Protein AF-Q9W3I6-F1 (afdb_monomer)

Secondary structure (DSSP, 8-state):
---------THHHHHHTT---PPPSS------B-TTT--BTTSS--S-EE--S---SGGG-EEHHHHHHHHHHHHHHSTTS--B-TTT-PBP---PPPPPHHHHHHHHHHHHHHHHHHHHHHHHHHHHHHHHHHHHHHHHHHHHH-HHHHHHHHHH-HHHHHHHHHHHHHHHHHHHHS-HHHHHHHHHHHHT--PPPGGGB-TTSPBPTTPPPPHHHHHHHHHHS--TT-TTSSSSSHHHHHHHHHHHHHHHTHHHHHHHHIIIIITTT-SS-HHHHHHHHHHHHHHHHHHHHHHHHHHHHHHHHT--PPP--HHHHHHHHT-

pLDDT: mean 79.33, std 15.87, range [29.75, 95.62]

Solvent-accessible surface area (backbone atoms only — not comparable to full-atom values): 19235 Å² total; per-residue (Å²): 138,87,79,78,79,78,76,74,74,68,67,65,64,64,64,55,80,70,62,86,68,84,78,75,100,62,79,89,67,72,76,42,26,18,70,85,80,70,49,49,51,85,86,55,85,70,87,54,71,43,62,75,47,85,51,72,75,44,69,25,30,29,41,48,71,61,48,50,56,53,48,54,57,50,39,73,78,38,76,89,60,85,58,51,40,94,84,71,61,35,63,52,87,80,84,78,80,84,70,53,77,65,55,50,50,49,53,51,48,51,56,47,46,68,62,44,50,61,56,52,51,51,49,52,53,51,49,54,56,48,53,50,29,35,53,49,20,51,50,50,44,30,69,69,60,31,66,73,58,25,50,51,66,59,64,73,47,62,74,59,44,70,55,52,21,35,45,49,56,50,50,50,50,52,57,61,71,59,54,58,55,58,56,50,51,53,52,52,45,69,74,64,67,63,75,75,60,76,89,42,39,45,101,89,69,48,73,39,95,86,45,78,85,42,63,64,58,56,56,50,50,41,68,79,52,56,70,86,83,56,93,83,80,74,77,93,54,67,61,50,51,54,52,51,50,52,53,48,51,60,47,70,45,40,63,61,51,9,44,54,42,3,51,73,74,28,38,86,78,35,69,91,42,60,66,58,20,26,52,52,16,38,51,51,50,53,50,52,51,41,53,50,49,52,49,51,54,48,52,53,47,50,52,64,70,68,62,76,83,79,71,100,40,77,66,53,52,53,57,60,75,75,105

Sequence (323 aa):
MSRQFMHLPLHSRLRRLRSGLEPPSGNVVDDRMCWICLRGDEDHRRRDWVHPCRCRGTNKWVHEACLSRWIDEKEMLSPGAPVTCTQCRTEYIIVMPPLCRFDAMLERLDKGCDRMCPSVLMGILAATVYFSAVIYGALTVLQLAGYSTGMKLLQEDPSLLMIVLPSVPTLLLLSRLVRWEDCVIRWLRRRKRSAIPAEQLDAVGLPLPGAPLSDEYFDELEREYPASDGLIGGNLATEQLGRASTSFCIALSLPTISVVLGQKLFGRIYEENKLLSILLGGLTFVTIKGLASIFLSQSQYQQRRHRFVMDYTPRNRINYQSR

Organism: Drosophila melanogaster (NCBI:txid7227)

Mean predicted aligned error: 14.59 Å

Foldseek 3Di:
DDDDDPPDDPVVVVVPVPPPDDDDPDPCPQQAAAPQPRDTCVVPNDPQWDQQDPDDGNHSIHGPVSVVVVVVVVCVVPPPDFDADPPRRHGGDDDDDDDDPVVVVVVVVVVVCVVVVVVVVVVVVVVVLLVVQLVLLLVLLCLQLNDPRSVVVCPPDVVVSSVVSSVLLVVLLVVVVPPVLVVVLVVVCVVVFDDFPPVQADPVRHGHVPGADGPVNVVVVCVVPPDPLDLPDDDDPDVSCVSVVVSSVVSSCLSVQLLVQLCVPVCVPCVPCSNVSSVVSSVVVVVVVSVVVNVVVVVVVVCVRPDDDDDPDPVVVVVVVVD

Radius of gyration: 36.61 Å; Cα contacts (8 Å, |Δi|>4): 202; chains: 1; bounding box: 87×52×83 Å

Structure (mmCIF, N/CA/C/O backbone):
data_AF-Q9W3I6-F1
#
_entry.id   AF-Q9W3I6-F1
#
loop_
_atom_site.group_PDB
_atom_site.id
_atom_site.type_symbol
_atom_site.label_atom_id
_atom_site.label_alt_id
_atom_site.label_comp_id
_atom_site.label_asym_id
_atom_site.label_entity_id
_atom_site.label_seq_id
_atom_site.pdbx_PDB_ins_code
_atom_site.Cartn_x
_atom_site.Cartn_y
_atom_site.Cartn_z
_atom_site.occupancy
_atom_site.B_iso_or_equiv
_atom_site.auth_seq_id
_atom_site.auth_comp_id
_atom_site.auth_asym_id
_atom_site.auth_atom_id
_atom_site.pdbx_PDB_model_num
ATOM 1 N N . MET A 1 1 ? 8.682 17.408 -9.326 1.00 36.28 1 MET A N 1
ATOM 2 C CA . MET A 1 1 ? 10.054 17.789 -9.728 1.00 36.28 1 MET A CA 1
ATOM 3 C C . MET A 1 1 ? 10.154 17.729 -11.251 1.00 36.28 1 MET A C 1
ATOM 5 O O . MET A 1 1 ? 10.576 16.720 -11.790 1.00 36.28 1 MET A O 1
ATOM 9 N N . SER A 1 2 ? 9.724 18.782 -11.953 1.00 30.73 2 SER A N 1
ATOM 10 C CA . SER A 1 2 ? 9.892 18.897 -13.411 1.00 30.73 2 SER A CA 1
ATOM 11 C C . SER A 1 2 ? 11.109 19.770 -13.678 1.00 30.73 2 SER A C 1
ATOM 13 O O . SER A 1 2 ? 11.001 20.993 -13.689 1.00 30.73 2 SER A O 1
ATOM 15 N N . ARG A 1 3 ? 12.293 19.166 -13.811 1.00 38.47 3 ARG A N 1
ATOM 16 C CA . ARG A 1 3 ? 13.479 19.905 -14.255 1.00 38.47 3 ARG A CA 1
ATOM 17 C C . ARG A 1 3 ? 13.441 19.958 -15.776 1.00 38.47 3 ARG A C 1
ATOM 19 O O . ARG A 1 3 ? 13.578 18.941 -16.444 1.00 38.47 3 ARG A O 1
ATOM 26 N N . GLN A 1 4 ? 13.146 21.151 -16.281 1.00 29.75 4 GLN A N 1
ATOM 27 C CA . GLN A 1 4 ? 13.098 21.480 -17.697 1.00 29.75 4 GLN A CA 1
ATOM 28 C C . GLN A 1 4 ? 14.397 21.027 -18.366 1.00 29.75 4 GLN A C 1
ATOM 30 O O . GLN A 1 4 ? 15.480 21.499 -18.019 1.00 29.75 4 GLN A O 1
ATOM 35 N N . PHE A 1 5 ? 14.271 20.110 -19.323 1.00 36.00 5 PHE A N 1
ATOM 36 C CA . PHE A 1 5 ? 15.322 19.814 -20.281 1.00 36.00 5 PHE A CA 1
ATOM 37 C C . PHE A 1 5 ? 15.653 21.118 -21.008 1.00 36.00 5 PHE A C 1
ATOM 39 O O . PHE A 1 5 ? 14.898 21.571 -21.869 1.00 36.00 5 PHE A O 1
ATOM 46 N N . MET A 1 6 ? 16.767 21.753 -20.641 1.00 34.47 6 MET A N 1
ATOM 47 C CA . MET A 1 6 ? 17.344 22.802 -21.467 1.00 34.47 6 MET A CA 1
ATOM 48 C C . MET A 1 6 ? 17.795 22.139 -22.768 1.00 34.47 6 MET A C 1
ATOM 50 O O . MET A 1 6 ? 18.859 21.527 -22.840 1.00 34.47 6 MET A O 1
ATOM 54 N N . HIS A 1 7 ? 16.960 22.239 -23.800 1.00 33.88 7 HIS A N 1
ATOM 55 C CA . HIS A 1 7 ? 17.381 22.007 -25.171 1.00 33.88 7 HIS A CA 1
ATOM 56 C C . HIS A 1 7 ? 18.532 22.974 -25.471 1.00 33.88 7 HIS A C 1
ATOM 58 O O . HIS A 1 7 ? 18.315 24.171 -25.660 1.00 33.88 7 HIS A O 1
ATOM 64 N N . LEU A 1 8 ? 19.768 22.466 -25.489 1.00 40.78 8 LEU A N 1
ATOM 65 C CA . LEU A 1 8 ? 20.897 23.219 -26.025 1.00 40.78 8 LEU A CA 1
ATOM 66 C C . LEU A 1 8 ? 20.586 23.590 -27.489 1.00 40.78 8 LEU A C 1
ATOM 68 O O . LEU A 1 8 ? 20.138 22.730 -28.255 1.00 40.78 8 LEU A O 1
ATOM 72 N N . PRO A 1 9 ? 20.828 24.842 -27.911 1.00 37.16 9 PRO A N 1
ATOM 73 C CA . PRO A 1 9 ? 20.461 25.293 -29.243 1.00 37.16 9 PRO A CA 1
ATOM 74 C C . PRO A 1 9 ? 21.316 24.592 -30.309 1.00 37.16 9 PRO A C 1
ATOM 76 O O . PRO A 1 9 ? 22.521 24.816 -30.419 1.00 37.16 9 PRO A O 1
ATOM 79 N N . LEU A 1 10 ? 20.657 23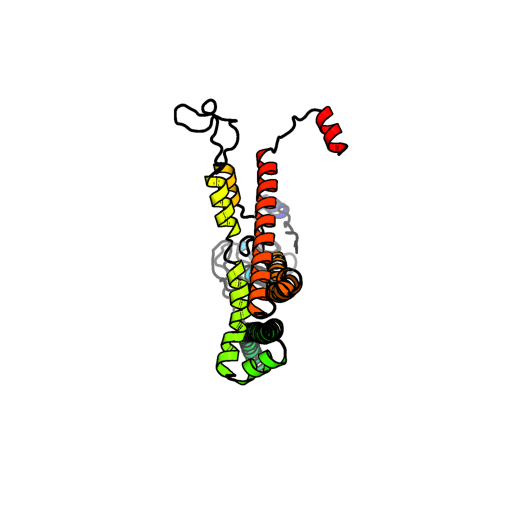.793 -31.156 1.00 43.81 10 LEU A N 1
ATOM 80 C CA . LEU A 1 10 ? 21.197 23.116 -32.351 1.00 43.81 10 LEU A CA 1
ATOM 81 C C . LEU A 1 10 ? 21.888 24.063 -33.357 1.00 43.81 10 LEU A C 1
ATOM 83 O O . LEU A 1 10 ? 22.562 23.615 -34.285 1.00 43.81 10 LEU A O 1
ATOM 87 N N . HIS A 1 11 ? 21.745 25.376 -33.171 1.00 39.38 11 HIS A N 1
ATOM 88 C CA . HIS A 1 11 ? 22.203 26.414 -34.088 1.00 39.38 11 HIS A CA 1
ATOM 89 C C . HIS A 1 11 ? 23.732 26.443 -34.281 1.00 39.38 11 HIS A C 1
ATOM 91 O O . HIS A 1 11 ? 24.216 26.866 -35.333 1.00 39.38 11 HIS A O 1
ATOM 97 N N . SER A 1 12 ? 24.513 25.955 -33.309 1.00 50.62 12 SER A N 1
ATOM 98 C CA . SER A 1 12 ? 25.979 25.899 -33.418 1.00 50.62 12 SER A CA 1
ATOM 99 C C . SER A 1 12 ? 26.483 24.753 -34.305 1.00 50.62 12 SER A C 1
ATOM 101 O O . SER A 1 12 ? 27.531 24.904 -34.936 1.00 50.62 12 SER A O 1
ATOM 103 N N . ARG A 1 13 ? 25.729 23.645 -34.438 1.00 45.91 13 ARG A N 1
ATOM 104 C CA . ARG A 1 13 ? 26.081 22.543 -35.359 1.00 45.91 13 ARG A CA 1
ATOM 105 C C . ARG A 1 13 ? 25.959 22.962 -36.822 1.00 45.91 13 ARG A C 1
ATOM 107 O O . ARG A 1 13 ? 26.815 22.615 -37.630 1.00 45.91 13 ARG A O 1
ATOM 114 N N . LEU A 1 14 ? 24.936 23.748 -37.158 1.00 47.03 14 LEU A N 1
ATOM 115 C CA . LEU A 1 14 ? 24.706 24.195 -38.535 1.00 47.03 14 LEU A CA 1
ATOM 116 C C . LEU A 1 14 ? 25.738 25.227 -39.003 1.00 47.03 14 LEU A C 1
ATOM 118 O O . LEU A 1 14 ? 26.102 25.234 -40.177 1.00 47.03 14 LEU A O 1
ATOM 122 N N . ARG A 1 15 ? 26.262 26.069 -38.100 1.00 47.12 15 ARG A N 1
ATOM 123 C CA . ARG A 1 15 ? 27.207 27.128 -38.489 1.00 47.12 15 ARG A CA 1
ATOM 124 C C . ARG A 1 15 ? 28.557 26.584 -38.975 1.00 47.12 15 ARG A C 1
ATOM 126 O O . ARG A 1 15 ? 29.182 27.230 -39.806 1.00 47.12 15 ARG A O 1
ATOM 133 N N . ARG A 1 16 ? 28.995 25.411 -38.497 1.00 45.53 16 ARG A N 1
ATOM 134 C CA . ARG A 1 16 ? 30.339 24.875 -38.795 1.00 45.53 16 ARG A CA 1
ATOM 135 C C . ARG A 1 16 ? 30.400 23.830 -39.909 1.00 45.53 16 ARG A C 1
ATOM 137 O O . ARG A 1 16 ? 31.447 23.702 -40.525 1.00 45.53 16 ARG A O 1
ATOM 144 N N . LEU A 1 17 ? 29.287 23.180 -40.267 1.00 48.16 17 LEU A N 1
ATOM 145 C CA . LEU A 1 17 ? 29.230 22.373 -41.502 1.00 48.16 17 LEU A CA 1
ATOM 146 C C . LEU A 1 17 ? 29.501 23.211 -42.767 1.00 48.16 17 LEU A C 1
ATOM 148 O O . LEU A 1 17 ? 29.798 22.653 -43.816 1.00 48.16 17 LEU A O 1
ATOM 152 N N . ARG A 1 18 ? 29.413 24.546 -42.676 1.00 43.31 18 ARG A N 1
ATOM 153 C CA . ARG A 1 18 ? 29.604 25.461 -43.807 1.00 43.31 18 ARG A CA 1
ATOM 154 C C . ARG A 1 18 ? 30.996 26.089 -43.922 1.00 43.31 18 ARG A C 1
ATOM 156 O O . ARG A 1 18 ? 31.249 26.734 -44.931 1.00 43.31 18 ARG A O 1
ATOM 163 N N . SER A 1 19 ? 31.896 25.923 -42.952 1.00 43.41 19 SER A N 1
ATOM 164 C CA . SER A 1 19 ? 33.253 26.482 -43.043 1.00 43.41 19 SER A CA 1
ATOM 165 C C . SER A 1 19 ? 34.247 25.416 -43.503 1.00 43.41 19 SER A C 1
ATOM 167 O O . SER A 1 19 ? 35.037 24.909 -42.714 1.00 43.41 19 SER A O 1
ATOM 169 N N . GLY A 1 20 ? 34.190 25.072 -44.789 1.00 36.88 20 GLY A N 1
ATOM 170 C CA . GLY A 1 20 ? 35.234 24.317 -45.490 1.00 36.88 20 GLY A CA 1
ATOM 171 C C . GLY A 1 20 ? 36.416 25.201 -45.898 1.00 36.88 20 GLY A C 1
ATOM 172 O O . GLY A 1 20 ? 36.865 25.118 -47.034 1.00 36.88 20 GLY A O 1
ATOM 173 N N . LEU A 1 21 ? 36.877 26.085 -45.007 1.00 40.78 21 LEU A N 1
ATOM 174 C CA . LEU A 1 21 ? 38.102 26.851 -45.221 1.00 40.78 21 LEU A CA 1
ATOM 175 C C . LEU A 1 21 ? 39.217 26.147 -44.449 1.00 40.78 21 LEU A C 1
ATOM 177 O O . LEU A 1 21 ? 39.190 26.110 -43.219 1.00 40.78 21 LEU A O 1
ATOM 181 N N . GLU A 1 22 ? 40.138 25.536 -45.189 1.00 31.81 22 GLU A N 1
ATOM 182 C CA . GLU A 1 22 ? 41.356 24.922 -44.664 1.00 31.81 22 GLU A CA 1
ATOM 183 C C . GLU A 1 22 ? 42.092 25.922 -43.754 1.00 31.81 22 GLU A C 1
ATOM 185 O O . GLU A 1 22 ? 42.370 27.043 -44.196 1.00 31.81 22 GLU A O 1
ATOM 190 N N . PRO A 1 23 ? 42.376 25.589 -42.480 1.00 42.56 23 PRO A N 1
ATOM 191 C CA . PRO A 1 23 ? 43.063 26.521 -41.609 1.00 42.56 23 PRO A CA 1
ATOM 192 C C . PRO A 1 23 ? 44.567 26.544 -41.933 1.00 42.56 23 PRO A C 1
ATOM 194 O O . PRO A 1 23 ? 45.160 25.510 -42.257 1.00 42.56 23 PRO A O 1
ATOM 197 N N . PRO A 1 24 ? 45.190 27.731 -41.859 1.00 40.66 24 PRO A N 1
ATOM 198 C CA . PRO A 1 24 ? 46.565 27.958 -42.266 1.00 40.66 24 PRO A CA 1
ATOM 199 C C . PRO A 1 24 ? 47.557 27.220 -41.368 1.00 40.66 24 PRO A C 1
ATOM 201 O O . PRO A 1 24 ? 47.371 27.079 -40.161 1.00 40.66 24 PRO A O 1
ATOM 204 N N . SER A 1 25 ? 48.650 26.797 -41.996 1.00 43.44 25 SER A N 1
ATOM 205 C CA . SER A 1 25 ? 49.835 26.176 -41.414 1.00 43.44 25 SER A CA 1
ATOM 206 C C . SER A 1 25 ? 50.442 27.020 -40.285 1.00 43.44 25 SER A C 1
ATOM 208 O O . SER A 1 25 ? 51.351 27.821 -40.496 1.00 43.44 25 SER A O 1
ATOM 210 N N . GLY A 1 26 ? 49.952 26.834 -39.070 1.00 38.38 26 GLY A N 1
ATOM 211 C CA . GLY A 1 26 ? 50.546 27.361 -37.852 1.00 38.38 26 GLY A CA 1
ATOM 212 C C . GLY A 1 26 ? 50.338 26.319 -36.776 1.00 38.38 26 GLY A C 1
ATOM 213 O O . GLY A 1 26 ? 49.193 26.008 -36.493 1.00 38.38 26 GLY A O 1
ATOM 214 N N . ASN A 1 27 ? 51.439 25.739 -36.279 1.00 42.84 27 ASN A N 1
ATOM 215 C CA . ASN A 1 27 ? 51.538 24.788 -35.166 1.00 42.84 27 ASN A CA 1
ATOM 216 C C . ASN A 1 27 ? 50.229 24.063 -34.855 1.00 42.84 27 ASN A C 1
ATOM 218 O O . ASN A 1 27 ? 49.405 24.649 -34.166 1.00 42.84 27 ASN A O 1
ATOM 222 N N . VAL A 1 28 ? 50.075 22.817 -35.326 1.00 46.69 28 VAL A N 1
ATOM 223 C CA . VAL A 1 28 ? 48.915 21.928 -35.105 1.00 46.69 28 VAL A CA 1
ATOM 224 C C . VAL A 1 28 ? 48.689 21.695 -33.602 1.00 46.69 28 VAL A C 1
ATOM 226 O O . VAL A 1 28 ? 48.937 20.625 -33.051 1.00 46.69 28 VAL A O 1
ATOM 229 N N . VAL A 1 29 ? 48.255 22.735 -32.901 1.00 53.50 29 VAL A N 1
ATOM 230 C CA . VAL A 1 29 ? 47.543 22.666 -31.647 1.00 53.50 29 VAL A CA 1
ATOM 231 C C . VAL A 1 29 ? 46.229 22.062 -32.094 1.00 53.50 29 VAL A C 1
ATOM 233 O O . VAL A 1 29 ? 45.412 22.746 -32.694 1.00 53.50 29 VAL A O 1
ATOM 236 N N . ASP A 1 30 ? 46.138 20.736 -31.948 1.00 63.19 30 ASP A N 1
ATOM 237 C CA . ASP A 1 30 ? 44.938 19.924 -32.165 1.00 63.19 30 ASP A CA 1
ATOM 238 C C . ASP A 1 30 ? 43.738 20.808 -31.789 1.00 63.19 30 ASP A C 1
ATOM 240 O O . ASP A 1 30 ? 43.717 21.305 -30.662 1.00 63.19 30 ASP A O 1
ATOM 244 N N . ASP A 1 31 ? 42.840 21.104 -32.737 1.00 76.88 31 ASP A N 1
ATOM 245 C CA . ASP A 1 31 ? 41.682 21.998 -32.566 1.00 76.88 31 ASP A CA 1
ATOM 246 C C . ASP A 1 31 ? 40.735 21.359 -31.531 1.00 76.88 31 ASP A C 1
ATOM 248 O O . ASP A 1 31 ? 39.724 20.714 -31.832 1.00 76.88 31 ASP A O 1
ATOM 252 N N . ARG A 1 32 ? 41.147 21.407 -30.263 1.00 85.81 32 ARG A N 1
ATOM 253 C CA . ARG A 1 32 ? 40.520 20.713 -29.146 1.00 85.81 32 ARG A CA 1
ATOM 254 C C . ARG A 1 32 ? 39.191 21.378 -28.926 1.00 85.81 32 ARG A C 1
ATOM 256 O O . ARG A 1 32 ? 39.139 22.569 -28.646 1.00 85.81 32 ARG A O 1
ATOM 263 N N . MET A 1 33 ? 38.122 20.604 -29.033 1.00 88.88 33 MET A N 1
ATOM 264 C CA . MET A 1 33 ? 36.769 21.073 -28.794 1.00 88.88 33 MET A CA 1
ATOM 265 C C . MET A 1 33 ? 36.102 20.137 -27.806 1.00 88.88 33 MET A C 1
ATOM 267 O O . MET A 1 33 ? 36.013 18.936 -28.043 1.00 88.88 33 MET A O 1
ATOM 271 N N . CYS A 1 34 ? 35.618 20.686 -26.698 1.00 90.62 34 CYS A N 1
ATOM 272 C CA . CYS A 1 34 ? 34.923 19.896 -25.697 1.00 90.62 34 CYS A CA 1
ATOM 273 C C . CYS A 1 34 ? 33.566 19.453 -26.254 1.00 90.62 34 CYS A C 1
ATOM 275 O O . CYS A 1 34 ? 32.711 20.292 -26.534 1.00 90.62 34 CYS A O 1
ATOM 277 N N . TRP A 1 35 ? 33.328 18.146 -26.379 1.00 90.31 35 TRP A N 1
ATOM 278 C CA . TRP A 1 35 ? 32.071 17.631 -26.944 1.00 90.31 35 TRP A CA 1
ATOM 279 C C . TRP A 1 35 ? 30.830 17.920 -26.075 1.00 90.31 35 TRP A C 1
ATOM 281 O O . TRP A 1 35 ? 29.708 17.842 -26.575 1.00 90.31 35 TRP A O 1
ATOM 291 N N . ILE A 1 36 ? 31.019 18.281 -24.797 1.00 91.88 36 ILE A N 1
ATOM 292 C CA . ILE A 1 36 ? 29.937 18.622 -23.858 1.00 91.88 36 ILE A CA 1
ATOM 293 C C . ILE A 1 36 ? 29.545 20.101 -23.976 1.00 91.88 36 ILE A C 1
ATOM 295 O O . ILE A 1 36 ? 28.378 20.410 -24.201 1.00 91.88 36 ILE A O 1
ATOM 299 N N . CYS A 1 37 ? 30.498 21.033 -23.832 1.00 90.94 37 CYS A N 1
ATOM 300 C CA . CYS A 1 37 ? 30.203 22.475 -23.847 1.00 90.94 37 CYS A CA 1
ATOM 301 C C . CYS A 1 37 ? 30.433 23.158 -25.205 1.00 90.94 37 CYS A C 1
ATOM 303 O O . CYS A 1 37 ? 30.115 24.337 -25.350 1.00 90.94 37 CYS A O 1
ATOM 305 N N . LEU A 1 38 ? 30.972 22.434 -26.192 1.00 89.56 38 LEU A N 1
ATOM 306 C CA . LEU A 1 38 ? 31.235 22.877 -27.569 1.00 89.56 38 LEU A CA 1
ATOM 307 C C . LEU A 1 38 ? 32.213 24.061 -27.696 1.00 89.56 38 LEU A C 1
ATOM 309 O O . LEU A 1 38 ? 32.271 24.704 -28.747 1.00 89.56 38 LEU A O 1
ATOM 313 N N . ARG A 1 39 ? 32.986 24.346 -26.640 1.00 87.19 39 ARG A N 1
ATOM 314 C CA . ARG A 1 39 ? 34.040 25.371 -26.630 1.00 87.19 39 ARG A CA 1
ATOM 315 C C . ARG A 1 39 ? 35.390 24.763 -26.987 1.00 87.19 39 ARG A C 1
ATOM 317 O O . ARG A 1 39 ? 35.668 23.627 -26.594 1.00 87.19 39 ARG A O 1
ATOM 324 N N . GLY A 1 40 ? 36.176 25.517 -27.753 1.00 82.88 40 GLY A N 1
ATOM 325 C CA . GLY A 1 40 ? 37.543 25.159 -28.115 1.00 82.88 40 GLY A CA 1
ATOM 326 C C . GLY A 1 40 ? 38.591 25.778 -27.190 1.00 82.88 40 GLY A C 1
ATOM 327 O O . GLY A 1 40 ? 38.237 26.493 -26.254 1.00 82.88 40 GLY A O 1
ATOM 328 N N . ASP A 1 41 ? 39.868 25.526 -27.474 1.00 81.75 41 ASP A N 1
ATOM 329 C CA . ASP A 1 41 ? 41.008 26.106 -26.735 1.00 81.75 41 ASP A CA 1
ATOM 330 C C . ASP A 1 41 ? 41.210 27.617 -27.009 1.00 81.75 41 ASP A C 1
ATOM 332 O O . ASP A 1 41 ? 41.927 28.293 -26.275 1.00 81.75 41 ASP A O 1
ATOM 336 N N . GLU A 1 42 ? 40.523 28.153 -28.025 1.00 71.00 42 GLU A N 1
ATOM 337 C CA . GLU A 1 42 ? 40.607 29.548 -28.486 1.00 71.00 42 GLU A CA 1
ATOM 338 C C . GLU A 1 42 ? 40.163 30.583 -27.440 1.00 71.00 42 GLU A C 1
ATOM 340 O O . GLU A 1 42 ? 40.733 31.668 -27.359 1.00 71.00 42 GLU A O 1
ATOM 345 N N . ASP A 1 43 ? 39.141 30.267 -26.632 1.00 63.75 43 ASP A N 1
ATOM 346 C CA . ASP A 1 43 ? 38.539 31.253 -25.724 1.00 63.75 43 ASP A CA 1
ATOM 347 C C . ASP A 1 43 ? 39.446 31.527 -24.512 1.00 63.75 43 ASP A C 1
ATOM 349 O O . ASP A 1 43 ? 39.579 32.670 -24.087 1.00 63.75 43 ASP A O 1
ATOM 353 N N . HIS A 1 44 ? 40.013 30.476 -23.910 1.00 62.97 44 HIS A N 1
ATOM 354 C CA . HIS A 1 44 ? 40.929 30.509 -22.766 1.00 62.97 44 HIS A CA 1
ATOM 355 C C . HIS A 1 44 ? 41.757 29.225 -22.811 1.00 62.97 44 HIS A C 1
ATOM 357 O O . HIS A 1 44 ? 41.183 28.139 -22.753 1.00 62.97 44 HIS A O 1
ATOM 363 N N . ARG A 1 45 ? 43.088 29.336 -22.835 1.00 68.88 45 ARG A N 1
ATOM 364 C CA . ARG A 1 45 ? 44.004 28.187 -22.879 1.00 68.88 45 ARG A CA 1
ATOM 365 C C . ARG A 1 45 ? 43.958 27.403 -21.562 1.00 68.88 45 ARG A C 1
ATOM 367 O O . ARG A 1 45 ? 44.747 27.658 -20.647 1.00 68.88 45 ARG A O 1
ATOM 374 N N . ARG A 1 46 ? 42.993 26.494 -21.424 1.00 71.50 46 ARG A N 1
ATOM 375 C CA . ARG A 1 46 ? 42.817 25.696 -20.205 1.00 71.50 46 ARG A CA 1
ATOM 376 C C . ARG A 1 46 ? 43.722 24.464 -20.233 1.00 71.50 46 ARG A C 1
ATOM 378 O O . ARG A 1 46 ? 44.072 23.952 -21.292 1.00 71.50 46 ARG A O 1
ATOM 385 N N . ARG A 1 47 ? 44.150 24.001 -19.055 1.00 76.56 47 ARG A N 1
ATOM 386 C CA . ARG A 1 47 ? 45.051 22.840 -18.901 1.00 76.56 47 ARG A CA 1
ATOM 387 C C . ARG A 1 47 ? 44.328 21.559 -18.463 1.00 76.56 47 ARG A C 1
ATOM 389 O O . ARG A 1 47 ? 44.974 20.528 -18.352 1.00 76.56 47 ARG A O 1
ATOM 396 N N . ASP A 1 48 ? 43.015 21.614 -18.262 1.00 86.69 48 ASP A N 1
ATOM 397 C CA . ASP A 1 48 ? 42.145 20.546 -17.749 1.00 86.69 48 ASP A CA 1
ATOM 398 C C . ASP A 1 48 ? 41.531 19.675 -18.866 1.00 86.69 48 ASP A C 1
ATOM 400 O O . ASP A 1 48 ? 40.419 19.166 -18.739 1.00 86.69 48 ASP A O 1
ATOM 404 N N . TRP A 1 49 ? 42.222 19.518 -19.998 1.00 89.88 49 TRP A N 1
ATOM 405 C CA . TRP A 1 49 ? 41.753 18.685 -21.108 1.00 89.88 49 TRP A CA 1
ATOM 406 C C . TRP A 1 49 ? 42.076 17.209 -20.868 1.00 89.88 49 TRP A C 1
ATOM 408 O O . TRP A 1 49 ? 43.236 16.848 -20.679 1.00 89.88 49 TRP A O 1
ATOM 418 N N . VAL A 1 50 ? 41.067 16.343 -20.975 1.00 92.06 50 VAL A N 1
ATOM 419 C CA . VAL A 1 50 ? 41.201 14.885 -20.828 1.00 92.06 50 VAL A CA 1
ATOM 420 C C . VAL A 1 50 ? 40.644 14.142 -22.048 1.00 92.06 50 VAL A C 1
ATOM 422 O O . VAL A 1 50 ? 39.783 14.652 -22.770 1.00 92.06 50 VAL A O 1
ATOM 425 N N . HIS A 1 51 ? 41.147 12.926 -22.293 1.00 91.69 51 HIS A N 1
ATOM 426 C CA . HIS A 1 51 ? 40.714 12.046 -23.389 1.00 91.69 51 HIS A CA 1
ATOM 427 C C . HIS A 1 51 ? 40.387 10.615 -22.890 1.00 91.69 51 HIS A C 1
ATOM 429 O O . HIS A 1 51 ? 41.108 9.655 -23.152 1.00 91.69 51 HIS A O 1
ATOM 435 N N . PRO A 1 52 ? 39.278 10.412 -22.162 1.00 91.81 52 PRO A N 1
ATOM 436 C CA . PRO A 1 52 ? 38.959 9.122 -21.531 1.00 91.81 52 PRO A CA 1
ATOM 437 C C . PRO A 1 52 ? 38.495 8.025 -22.512 1.00 91.81 52 PRO A C 1
ATOM 439 O O . PRO A 1 52 ? 38.245 6.897 -22.099 1.00 91.81 52 PRO A O 1
ATOM 442 N N . CYS A 1 53 ? 38.315 8.337 -23.801 1.00 92.56 53 CYS A N 1
ATOM 443 C CA . CYS A 1 53 ? 37.652 7.464 -24.774 1.00 92.56 53 CYS A CA 1
ATOM 444 C C . CYS A 1 53 ? 38.525 7.156 -26.001 1.00 92.56 53 CYS A C 1
ATOM 446 O O . CYS A 1 53 ? 39.472 7.879 -26.303 1.00 92.56 53 CYS A O 1
ATOM 448 N N . ARG A 1 54 ? 38.162 6.112 -26.763 1.00 90.62 54 ARG A N 1
ATOM 449 C CA . ARG A 1 54 ? 38.847 5.722 -28.014 1.00 90.62 54 ARG A CA 1
ATOM 450 C C . ARG A 1 54 ? 38.348 6.466 -29.264 1.00 90.62 54 ARG A C 1
ATOM 452 O O . ARG A 1 54 ? 38.638 6.042 -30.384 1.00 90.62 54 ARG A O 1
ATOM 459 N N . CYS A 1 55 ? 37.565 7.536 -29.112 1.00 91.12 55 CYS A N 1
ATOM 460 C CA . CYS A 1 55 ? 37.093 8.319 -30.256 1.00 91.12 55 CYS A CA 1
ATOM 461 C C . CYS A 1 55 ? 38.269 8.947 -31.018 1.00 91.12 55 CYS A C 1
ATOM 463 O O . CYS A 1 55 ? 39.310 9.269 -30.449 1.00 91.12 55 CYS A O 1
ATOM 465 N N . ARG A 1 56 ? 38.089 9.142 -32.326 1.00 88.19 56 ARG A N 1
ATOM 466 C CA . ARG A 1 56 ? 39.061 9.826 -33.189 1.00 88.19 56 ARG A CA 1
ATOM 467 C C . ARG A 1 56 ? 38.620 11.267 -33.457 1.00 88.19 56 ARG A C 1
ATOM 469 O O . ARG A 1 56 ? 37.433 11.580 -33.380 1.00 88.19 56 ARG A O 1
ATOM 476 N N . GLY A 1 57 ? 39.580 12.125 -33.801 1.00 88.00 57 GLY A N 1
ATOM 477 C CA . GLY A 1 57 ? 39.345 13.537 -34.120 1.00 88.00 57 GLY A CA 1
ATOM 478 C C . GLY A 1 57 ? 39.111 14.419 -32.890 1.00 88.00 57 GLY A C 1
ATOM 479 O O . GLY A 1 57 ? 39.487 14.061 -31.774 1.00 88.00 57 GLY A O 1
ATOM 480 N N . THR A 1 58 ? 38.475 15.573 -33.100 1.00 86.75 58 THR A N 1
ATOM 481 C CA . THR A 1 58 ? 38.240 16.596 -32.064 1.00 86.75 58 THR A CA 1
ATOM 482 C C . THR A 1 58 ? 37.273 16.131 -30.968 1.00 86.75 58 THR A C 1
ATOM 484 O O . THR A 1 58 ? 37.408 16.544 -29.822 1.00 86.75 58 THR A O 1
ATOM 487 N N . ASN A 1 59 ? 36.378 15.180 -31.274 1.00 86.19 59 ASN A N 1
ATOM 488 C CA . ASN A 1 59 ? 35.393 14.617 -30.336 1.00 86.19 59 ASN A CA 1
ATOM 489 C C . ASN A 1 59 ? 35.995 13.782 -29.187 1.00 86.19 59 ASN A C 1
ATOM 491 O O . ASN A 1 59 ? 35.263 13.393 -28.279 1.00 86.19 59 ASN A O 1
ATOM 495 N N . LYS A 1 60 ? 37.298 13.465 -29.215 1.00 91.00 60 LYS A N 1
ATOM 496 C CA . LYS A 1 60 ? 37.971 12.734 -28.123 1.00 91.00 60 LYS A CA 1
ATOM 497 C C . LYS A 1 60 ? 38.250 13.616 -26.898 1.00 91.00 60 LYS A C 1
ATOM 499 O O . LYS A 1 60 ? 38.480 13.083 -25.816 1.00 91.00 60 LYS A O 1
ATOM 504 N N . TRP A 1 61 ? 38.240 14.938 -27.080 1.00 91.50 61 TRP A N 1
ATOM 505 C CA . TRP A 1 61 ? 38.632 15.925 -26.081 1.00 91.50 61 TRP A CA 1
ATOM 506 C C . TRP A 1 61 ? 37.439 16.428 -25.266 1.00 91.50 61 TRP A C 1
ATOM 508 O O . TRP A 1 61 ? 36.361 16.708 -25.793 1.00 91.50 61 TRP A O 1
ATOM 518 N N . VAL A 1 62 ? 37.635 16.571 -23.958 1.00 92.81 62 VAL A N 1
ATOM 519 C CA . VAL A 1 62 ? 36.635 17.107 -23.029 1.00 92.81 62 VAL A CA 1
ATOM 520 C C . VAL A 1 62 ? 37.342 17.797 -21.863 1.00 92.81 62 VAL A C 1
ATOM 522 O O . VAL A 1 62 ? 38.449 17.403 -21.505 1.00 92.81 62 VAL A O 1
ATOM 525 N N . HIS A 1 63 ? 36.729 18.827 -21.277 1.00 92.75 63 HIS A N 1
ATOM 526 C CA . HIS A 1 63 ? 37.232 19.396 -20.022 1.00 92.75 63 HIS A CA 1
ATOM 527 C C . HIS A 1 63 ? 36.949 18.434 -18.867 1.00 92.75 63 HIS A C 1
ATOM 529 O O . HIS A 1 63 ? 35.847 17.886 -18.801 1.00 92.75 63 HIS A O 1
ATOM 535 N N . GLU A 1 64 ? 37.883 18.305 -17.930 1.00 92.25 64 GLU A N 1
ATOM 536 C CA . GLU A 1 64 ? 37.747 17.497 -16.715 1.00 92.25 64 GLU A CA 1
ATOM 537 C C . GLU A 1 64 ? 36.455 17.845 -15.965 1.00 92.25 64 GLU A C 1
ATOM 539 O O . GLU A 1 64 ? 35.590 16.993 -15.804 1.00 92.25 64 GLU A O 1
ATOM 544 N N . ALA A 1 65 ? 36.234 19.124 -15.645 1.00 92.62 65 ALA A N 1
ATOM 545 C CA . ALA A 1 65 ? 35.029 19.559 -14.936 1.00 92.62 65 ALA A CA 1
ATOM 546 C C . ALA A 1 65 ? 33.723 19.316 -15.723 1.00 92.62 65 ALA A C 1
ATOM 548 O O . ALA A 1 65 ? 32.682 19.020 -15.132 1.00 92.62 65 ALA A O 1
ATOM 549 N N . CYS A 1 66 ? 33.751 19.443 -17.059 1.00 93.56 66 CYS A N 1
ATOM 550 C CA . CYS A 1 66 ? 32.583 19.135 -17.892 1.00 93.56 66 CYS A CA 1
ATOM 551 C C . CYS A 1 66 ? 32.276 17.637 -17.874 1.00 93.56 66 CYS A C 1
ATOM 553 O O . CYS A 1 66 ? 31.108 17.257 -17.820 1.00 93.56 66 CYS A O 1
ATOM 555 N N . LEU A 1 67 ? 33.320 16.810 -17.943 1.00 94.06 67 LEU A N 1
ATOM 556 C CA . LEU A 1 67 ? 33.199 15.365 -17.919 1.00 94.06 67 LEU A CA 1
ATOM 557 C C . LEU A 1 67 ? 32.708 14.877 -16.556 1.00 94.06 67 LEU A C 1
ATOM 559 O O . LEU A 1 67 ? 31.758 14.106 -16.538 1.00 94.06 67 LEU A O 1
ATOM 563 N N . SER A 1 68 ? 33.276 15.359 -15.447 1.00 93.38 68 SER A N 1
ATOM 564 C CA . SER A 1 68 ? 32.862 14.967 -14.094 1.00 93.38 68 SER A CA 1
ATOM 565 C C . SER A 1 68 ? 31.385 15.261 -13.860 1.00 93.38 68 SER A C 1
ATOM 567 O O . SER A 1 68 ? 30.628 14.358 -13.537 1.00 93.38 68 SER A O 1
ATOM 569 N N . ARG A 1 69 ? 30.925 16.478 -14.181 1.00 94.56 69 ARG A N 1
ATOM 570 C CA . ARG A 1 69 ? 29.502 16.828 -14.047 1.00 94.56 69 ARG A CA 1
ATOM 571 C C . ARG A 1 69 ? 28.586 15.936 -14.894 1.00 94.56 69 ARG A C 1
ATOM 573 O O . ARG A 1 69 ? 27.466 15.641 -14.490 1.00 94.56 69 ARG A O 1
ATOM 580 N N . TRP A 1 70 ? 29.032 15.548 -16.089 1.00 94.06 70 TRP A N 1
ATOM 581 C CA . TRP A 1 70 ? 28.272 14.643 -16.952 1.00 94.06 70 TRP A CA 1
ATOM 582 C C . TRP A 1 70 ? 28.261 13.204 -16.419 1.00 94.06 70 TRP A C 1
ATOM 584 O O . TRP A 1 70 ? 27.238 12.530 -16.533 1.00 94.06 70 TRP A O 1
ATOM 594 N N . ILE A 1 71 ? 29.369 12.744 -15.829 1.00 94.12 71 ILE A N 1
ATOM 595 C CA . ILE A 1 71 ? 29.460 11.459 -15.126 1.00 94.12 71 ILE A CA 1
ATOM 596 C C . ILE A 1 71 ? 28.500 11.459 -13.931 1.00 94.12 71 ILE A C 1
ATOM 598 O O . ILE A 1 71 ? 27.676 10.555 -13.853 1.00 94.12 71 ILE A O 1
ATOM 602 N N . ASP A 1 72 ? 28.507 12.503 -13.096 1.00 93.62 72 ASP A N 1
ATOM 603 C CA . ASP A 1 72 ? 27.612 12.632 -11.935 1.00 93.62 72 ASP A CA 1
ATOM 604 C C . ASP A 1 72 ? 26.130 12.528 -12.342 1.00 93.62 72 ASP A C 1
ATOM 606 O O . ASP A 1 72 ? 25.335 11.827 -11.715 1.00 93.62 72 ASP A O 1
ATOM 610 N N . GLU A 1 73 ? 25.737 13.198 -13.434 1.00 93.81 73 GLU A N 1
ATOM 611 C CA . GLU A 1 73 ? 24.369 13.129 -13.966 1.00 93.81 73 GLU A CA 1
ATOM 612 C C . GLU A 1 73 ? 24.017 11.721 -14.473 1.00 93.81 73 GLU A C 1
ATOM 614 O O . GLU A 1 73 ? 22.883 11.260 -14.315 1.00 93.81 73 GLU A O 1
ATOM 619 N N . LYS A 1 74 ? 24.983 11.013 -15.069 1.00 91.50 74 LYS A N 1
ATOM 620 C CA . LYS A 1 74 ? 24.795 9.633 -15.527 1.00 91.50 74 LYS A CA 1
ATOM 621 C C . LYS A 1 74 ? 24.711 8.639 -14.376 1.00 91.50 74 LYS A C 1
ATOM 623 O O . LYS A 1 74 ? 23.841 7.771 -14.413 1.00 91.50 74 LYS A O 1
ATOM 628 N N . GLU A 1 75 ? 25.540 8.780 -13.353 1.00 91.56 75 GLU A N 1
ATOM 629 C CA . GLU A 1 75 ? 25.491 7.934 -12.159 1.00 91.56 75 GLU A CA 1
ATOM 630 C C . GLU A 1 75 ? 24.214 8.168 -11.347 1.00 91.56 75 GLU A C 1
ATOM 632 O O . GLU A 1 75 ? 23.629 7.211 -10.844 1.00 91.56 75 GLU A O 1
ATOM 637 N N . MET A 1 76 ? 23.703 9.404 -11.298 1.00 90.50 76 MET A N 1
ATOM 638 C CA . MET A 1 76 ? 22.419 9.705 -10.655 1.00 90.50 76 MET A CA 1
ATOM 639 C C . MET A 1 76 ? 21.244 8.960 -11.309 1.00 90.50 76 MET A C 1
ATOM 641 O O . MET A 1 76 ? 20.316 8.536 -10.620 1.00 90.50 76 MET A O 1
ATOM 645 N N . LEU A 1 77 ? 21.261 8.814 -12.638 1.00 89.75 77 LEU A N 1
ATOM 646 C CA . LEU A 1 77 ? 20.219 8.104 -13.388 1.00 89.75 77 LEU A CA 1
ATOM 647 C C . LEU A 1 77 ? 20.367 6.578 -13.303 1.00 89.75 77 LEU A C 1
ATOM 649 O O . LEU A 1 77 ? 19.368 5.863 -13.371 1.00 89.75 77 LEU A O 1
ATOM 653 N N . SER A 1 78 ? 21.597 6.081 -13.179 1.00 88.56 78 SER A N 1
ATOM 654 C CA . SER A 1 78 ? 21.911 4.652 -13.124 1.00 88.56 78 SER A CA 1
ATOM 655 C C . SER A 1 78 ? 23.047 4.375 -12.129 1.00 88.56 78 SER A C 1
ATOM 657 O O . SER A 1 78 ? 24.200 4.247 -12.554 1.00 88.56 78 SER A O 1
ATOM 659 N N . PRO A 1 79 ? 22.747 4.262 -10.819 1.00 87.06 79 PRO A N 1
ATOM 660 C CA . PRO A 1 79 ? 23.766 3.996 -9.809 1.00 87.06 79 PRO A CA 1
ATOM 661 C C . PRO A 1 79 ? 24.354 2.592 -10.004 1.00 87.06 79 PRO A C 1
ATOM 663 O O . PRO A 1 79 ? 23.627 1.600 -10.034 1.00 87.06 79 PRO A O 1
ATOM 666 N N . GLY A 1 80 ? 25.678 2.505 -10.153 1.00 83.75 80 GLY A N 1
ATOM 667 C CA . GLY A 1 80 ? 26.423 1.243 -10.259 1.00 83.75 80 GLY A CA 1
ATOM 668 C C . GLY A 1 80 ? 26.601 0.677 -11.674 1.00 83.75 80 GLY A C 1
ATOM 669 O O . GLY A 1 80 ? 27.325 -0.303 -11.838 1.00 83.75 80 GLY A O 1
ATOM 670 N N . ALA A 1 81 ? 25.994 1.277 -12.702 1.00 89.44 81 ALA A N 1
ATOM 671 C CA . ALA A 1 81 ? 26.288 0.912 -14.087 1.00 89.44 81 ALA A CA 1
ATOM 672 C C . ALA A 1 81 ? 27.600 1.579 -14.551 1.00 89.44 81 ALA A C 1
ATOM 674 O O . ALA A 1 81 ? 27.801 2.762 -14.269 1.00 89.44 81 ALA A O 1
ATOM 675 N N . PRO A 1 82 ? 28.485 0.875 -15.286 1.00 89.31 82 PRO A N 1
ATOM 676 C CA . PRO A 1 82 ? 29.718 1.472 -15.784 1.00 89.31 82 PRO A CA 1
ATOM 677 C C . PRO A 1 82 ? 29.409 2.604 -16.770 1.00 89.31 82 PRO A C 1
ATOM 679 O O . PRO A 1 82 ? 28.628 2.447 -17.714 1.00 89.31 82 PRO A O 1
ATOM 682 N N . VAL A 1 83 ? 30.037 3.762 -16.568 1.00 92.56 83 VAL A N 1
ATOM 683 C CA . VAL A 1 83 ? 29.819 4.928 -17.427 1.00 92.56 83 VAL A CA 1
ATOM 684 C C . VAL A 1 83 ? 30.598 4.758 -18.730 1.00 92.56 83 VAL A C 1
ATOM 686 O O . VAL A 1 83 ? 31.824 4.821 -18.762 1.00 92.56 83 VAL A O 1
ATOM 689 N N . THR A 1 84 ? 29.877 4.548 -19.832 1.00 93.25 84 THR A N 1
ATOM 690 C CA . THR A 1 84 ? 30.469 4.369 -21.168 1.00 93.25 84 THR A CA 1
ATOM 691 C C . THR A 1 84 ? 30.355 5.616 -22.041 1.00 93.25 84 THR A C 1
ATOM 693 O O . THR A 1 84 ? 29.354 6.336 -22.002 1.00 93.25 84 THR A O 1
ATOM 696 N N . CYS A 1 85 ? 31.330 5.818 -22.929 1.00 93.06 85 CYS A N 1
ATOM 697 C CA . CYS A 1 85 ? 31.239 6.797 -24.008 1.00 93.06 85 CYS A CA 1
ATOM 698 C C . CYS A 1 85 ? 30.035 6.519 -24.924 1.00 93.06 85 CYS A C 1
ATOM 700 O O . CYS A 1 85 ? 29.877 5.413 -25.436 1.00 93.06 85 CYS A O 1
ATOM 702 N N . THR A 1 86 ? 29.242 7.544 -25.240 1.00 90.19 86 THR A N 1
ATOM 703 C CA . THR A 1 86 ? 28.037 7.404 -26.083 1.00 90.19 86 THR A CA 1
ATOM 704 C C . THR A 1 86 ? 28.327 7.055 -27.544 1.00 90.19 86 THR A C 1
ATOM 706 O O . THR A 1 86 ? 27.440 6.569 -28.239 1.00 90.19 86 THR A O 1
ATOM 709 N N . GLN A 1 87 ? 29.549 7.311 -28.017 1.00 90.69 87 GLN A N 1
ATOM 710 C CA . GLN A 1 87 ? 29.942 7.107 -29.413 1.00 90.69 87 GLN A CA 1
ATOM 711 C C . GLN A 1 87 ? 30.701 5.791 -29.599 1.00 90.69 87 GLN A C 1
ATOM 713 O O . GLN A 1 87 ? 30.289 4.934 -30.373 1.00 90.69 87 GLN A O 1
ATOM 718 N N . CYS A 1 88 ? 31.806 5.612 -28.870 1.00 92.44 88 CYS A N 1
ATOM 719 C CA . CYS A 1 88 ? 32.676 4.442 -29.023 1.00 92.44 88 CYS A CA 1
ATOM 720 C C . CYS A 1 88 ? 32.414 3.328 -28.001 1.00 92.44 88 CYS A C 1
ATOM 722 O O . CYS A 1 88 ? 33.102 2.310 -28.046 1.00 92.44 88 CYS A O 1
ATOM 724 N N . ARG A 1 89 ? 31.476 3.522 -27.059 1.00 91.62 89 ARG A N 1
ATOM 725 C CA . ARG A 1 89 ? 31.145 2.575 -25.975 1.00 91.62 89 ARG A CA 1
ATOM 726 C C . ARG A 1 89 ? 32.329 2.155 -25.097 1.00 91.62 89 ARG A C 1
ATOM 728 O O . ARG A 1 89 ? 32.255 1.153 -24.403 1.00 91.62 89 ARG A O 1
ATOM 735 N N . THR A 1 90 ? 33.423 2.915 -25.109 1.00 93.12 90 THR A N 1
ATOM 736 C CA . THR A 1 90 ? 34.544 2.689 -24.188 1.00 93.12 90 THR A CA 1
ATOM 737 C C . THR A 1 90 ? 34.099 3.035 -22.771 1.00 93.12 90 THR A C 1
ATOM 739 O O . THR A 1 90 ? 33.597 4.139 -22.554 1.00 93.12 90 THR A O 1
ATOM 742 N N . GLU A 1 91 ? 34.270 2.105 -21.838 1.00 92.94 91 GLU A N 1
ATOM 743 C CA . GLU A 1 91 ? 34.067 2.331 -20.405 1.00 92.94 91 GLU A CA 1
ATOM 744 C C . GLU A 1 91 ? 35.092 3.338 -19.881 1.00 92.94 91 GLU A C 1
ATOM 746 O O . GLU A 1 91 ? 36.286 3.242 -20.176 1.00 92.94 91 GLU A O 1
ATOM 751 N N . TYR A 1 92 ? 34.622 4.334 -19.136 1.00 92.50 92 TYR A N 1
ATOM 752 C CA . TYR A 1 92 ? 35.494 5.308 -18.498 1.00 92.50 92 TYR A CA 1
ATOM 753 C C . TYR A 1 92 ? 36.121 4.712 -17.242 1.00 92.50 92 TYR A C 1
ATOM 755 O O . TYR A 1 92 ? 35.444 4.114 -16.410 1.00 92.50 92 TYR A O 1
ATOM 763 N N . ILE A 1 93 ? 37.433 4.900 -17.107 1.00 92.00 93 ILE A N 1
ATOM 764 C CA . ILE A 1 93 ? 38.199 4.460 -15.943 1.00 92.00 93 ILE A CA 1
ATOM 765 C C . ILE A 1 93 ? 38.149 5.589 -14.913 1.00 92.00 93 ILE A C 1
ATOM 767 O O . ILE A 1 93 ? 38.851 6.589 -15.053 1.00 92.00 93 ILE A O 1
ATOM 771 N N . ILE A 1 94 ? 37.293 5.438 -13.905 1.00 90.69 94 ILE A N 1
ATOM 772 C CA . ILE A 1 94 ? 37.107 6.415 -12.828 1.00 90.69 94 ILE A CA 1
ATOM 773 C C . ILE A 1 94 ? 37.809 5.872 -11.579 1.00 90.69 94 ILE A C 1
ATOM 775 O O . ILE A 1 94 ? 37.455 4.807 -11.078 1.00 90.69 94 ILE A O 1
ATOM 779 N N . VAL A 1 95 ? 38.829 6.583 -11.093 1.00 89.00 95 VAL A N 1
ATOM 780 C CA . VAL A 1 95 ? 39.581 6.207 -9.886 1.00 89.00 95 VAL A CA 1
ATOM 781 C C . VAL A 1 95 ? 39.118 7.088 -8.732 1.00 89.00 95 VAL A C 1
ATOM 783 O O . VAL A 1 95 ? 39.395 8.285 -8.720 1.00 89.00 95 VAL A O 1
ATOM 786 N N . MET A 1 96 ? 38.427 6.495 -7.759 1.00 87.88 96 MET A N 1
ATOM 787 C CA . MET A 1 96 ? 38.029 7.198 -6.538 1.00 87.88 96 MET A CA 1
ATOM 788 C C . MET A 1 96 ? 39.219 7.266 -5.564 1.00 87.88 96 MET A C 1
ATOM 790 O O . MET A 1 96 ? 39.857 6.234 -5.325 1.00 87.88 96 MET A O 1
ATOM 794 N N . PRO A 1 97 ? 39.553 8.442 -5.000 1.00 88.44 97 PRO A N 1
ATOM 795 C CA . PRO A 1 97 ? 40.622 8.554 -4.012 1.00 88.44 97 PRO A CA 1
ATOM 796 C C . PRO A 1 97 ? 40.276 7.757 -2.740 1.00 88.44 97 PRO A C 1
ATOM 798 O O . PRO A 1 97 ? 39.106 7.698 -2.354 1.00 88.44 97 PRO A O 1
ATOM 801 N N . PRO A 1 98 ? 41.265 7.134 -2.071 1.00 86.25 98 PRO A N 1
ATOM 802 C CA . PRO A 1 98 ? 41.011 6.355 -0.865 1.00 86.25 98 PRO A CA 1
ATOM 803 C C . PRO A 1 98 ? 40.491 7.249 0.269 1.00 86.25 98 PRO A C 1
ATOM 805 O O . PRO A 1 98 ? 41.037 8.321 0.531 1.00 86.25 98 PRO A O 1
ATOM 808 N N . LEU A 1 99 ? 39.457 6.773 0.964 1.00 86.81 99 LEU A N 1
ATOM 809 C CA . LEU A 1 99 ? 38.896 7.407 2.158 1.00 86.81 99 LEU A CA 1
ATOM 810 C C . LEU A 1 99 ? 39.924 7.436 3.301 1.00 86.81 99 LEU A C 1
ATOM 812 O O . LEU A 1 99 ? 40.727 6.507 3.455 1.00 86.81 99 LEU A O 1
ATOM 816 N N . CYS A 1 100 ? 39.878 8.464 4.155 1.00 90.56 100 CYS A N 1
ATOM 817 C CA . CYS A 1 100 ? 40.656 8.444 5.392 1.00 90.56 100 CYS A CA 1
ATOM 818 C C . CYS A 1 100 ? 40.146 7.324 6.313 1.00 90.56 100 CYS A C 1
ATOM 820 O O . CYS A 1 100 ? 39.003 6.880 6.211 1.00 90.56 100 CYS A O 1
ATOM 822 N N . ARG A 1 101 ? 40.965 6.881 7.280 1.00 90.94 101 ARG A N 1
ATOM 823 C CA . ARG A 1 101 ? 40.557 5.827 8.235 1.00 90.94 101 ARG A CA 1
ATOM 824 C C . ARG A 1 101 ? 39.263 6.172 8.985 1.00 90.94 101 ARG A C 1
ATOM 826 O O . ARG A 1 101 ? 38.473 5.277 9.266 1.00 90.94 101 ARG A O 1
ATOM 833 N N . PHE A 1 102 ? 39.065 7.454 9.299 1.00 93.00 102 PHE A N 1
ATOM 834 C CA . PHE A 1 102 ? 37.853 7.954 9.945 1.00 93.00 102 PHE A CA 1
ATOM 835 C C . PHE A 1 102 ? 36.637 7.875 9.012 1.00 93.00 102 PHE A C 1
ATOM 837 O O . PHE A 1 102 ? 35.622 7.303 9.397 1.00 93.00 102 PHE A O 1
ATOM 844 N N . ASP A 1 103 ? 36.767 8.336 7.767 1.00 91.75 103 ASP A N 1
ATOM 845 C CA . ASP A 1 103 ? 35.682 8.282 6.778 1.00 91.75 103 ASP A CA 1
ATOM 846 C C . ASP A 1 103 ? 35.283 6.834 6.459 1.00 91.75 103 ASP A C 1
ATOM 848 O O . ASP A 1 103 ? 34.101 6.507 6.419 1.00 91.75 103 ASP A O 1
ATOM 852 N N . ALA A 1 104 ? 36.259 5.928 6.333 1.00 90.00 104 ALA A N 1
ATOM 853 C CA . ALA A 1 104 ? 36.005 4.501 6.133 1.00 90.00 104 ALA A CA 1
ATOM 854 C C . ALA A 1 104 ? 35.284 3.852 7.334 1.00 90.00 104 ALA A C 1
ATOM 856 O O . ALA A 1 104 ? 34.468 2.943 7.164 1.00 90.00 104 ALA A O 1
ATOM 857 N N . MET A 1 105 ? 35.569 4.306 8.562 1.00 93.75 105 MET A N 1
ATOM 858 C CA . MET A 1 105 ? 34.845 3.870 9.759 1.00 93.75 105 MET A CA 1
ATOM 859 C C . MET A 1 105 ? 33.402 4.385 9.752 1.00 93.75 105 MET A C 1
ATOM 861 O O . MET A 1 105 ? 32.491 3.610 10.044 1.00 93.75 105 MET A O 1
ATOM 865 N N . LEU A 1 106 ? 33.189 5.654 9.397 1.00 93.75 106 LEU A N 1
ATOM 866 C CA . LEU A 1 106 ? 31.853 6.237 9.274 1.00 93.75 106 LEU A CA 1
ATOM 867 C C . LEU A 1 106 ? 31.023 5.526 8.202 1.00 93.75 106 LEU A C 1
ATOM 869 O O . LEU A 1 106 ? 29.896 5.137 8.485 1.00 93.75 106 LEU A O 1
ATOM 873 N N . GLU A 1 107 ? 31.591 5.255 7.026 1.00 92.00 107 GLU A N 1
ATOM 874 C CA . GLU A 1 107 ? 30.909 4.524 5.951 1.00 92.00 107 GLU A CA 1
ATOM 875 C C . GLU A 1 107 ? 30.516 3.100 6.387 1.00 92.00 107 GLU A C 1
ATOM 877 O O . GLU A 1 107 ? 29.462 2.581 6.019 1.00 92.00 107 GLU A O 1
ATOM 882 N N . ARG A 1 108 ? 31.341 2.451 7.219 1.00 93.19 108 ARG A N 1
ATOM 883 C CA . ARG A 1 108 ? 31.021 1.133 7.785 1.00 93.19 108 ARG A CA 1
ATOM 884 C C . ARG A 1 108 ? 29.871 1.194 8.791 1.00 93.19 108 ARG A C 1
ATOM 886 O O . ARG A 1 108 ? 29.071 0.259 8.832 1.00 93.19 108 ARG A O 1
ATOM 893 N N . LEU A 1 109 ? 29.803 2.250 9.601 1.00 94.56 109 LEU A N 1
ATOM 894 C CA . LEU A 1 109 ? 28.699 2.472 10.537 1.00 94.56 109 LEU A CA 1
ATOM 895 C C . LEU A 1 109 ? 27.407 2.807 9.794 1.00 94.56 109 LEU A C 1
ATOM 897 O O . LEU A 1 109 ? 26.383 2.215 10.112 1.00 94.56 109 LEU A O 1
ATOM 901 N N . ASP A 1 110 ? 27.471 3.670 8.782 1.00 94.00 110 ASP A N 1
ATOM 902 C CA . ASP A 1 110 ? 26.332 4.056 7.946 1.00 94.00 110 ASP A CA 1
ATOM 903 C C . ASP A 1 110 ? 25.731 2.836 7.234 1.00 94.00 110 ASP A C 1
ATOM 905 O O . ASP A 1 110 ? 24.569 2.501 7.445 1.00 94.00 110 ASP A O 1
ATOM 909 N N . LYS A 1 111 ? 26.566 2.029 6.561 1.00 93.56 111 LYS A N 1
ATOM 910 C CA . LYS A 1 111 ? 26.151 0.738 5.971 1.00 93.56 111 LYS A CA 1
ATOM 911 C C . LYS A 1 111 ? 25.587 -0.241 7.005 1.00 93.56 111 LYS A C 1
ATOM 913 O O . LYS A 1 111 ? 24.721 -1.059 6.688 1.00 93.56 111 LYS A O 1
ATOM 918 N N . GLY A 1 112 ? 26.107 -0.209 8.233 1.00 94.31 112 GLY A N 1
ATOM 919 C CA . GLY A 1 112 ? 25.598 -1.002 9.350 1.00 94.31 112 GLY A CA 1
ATOM 920 C C . GLY A 1 112 ? 24.200 -0.553 9.772 1.00 94.31 112 GLY A C 1
ATOM 921 O O . GLY A 1 112 ? 23.300 -1.386 9.881 1.00 94.31 112 GLY A O 1
ATOM 922 N N . CYS A 1 113 ? 24.004 0.752 9.953 1.00 92.94 113 CYS A N 1
ATOM 923 C CA . CYS A 1 113 ? 22.715 1.367 10.243 1.00 92.94 113 CYS A CA 1
ATOM 924 C C . CYS A 1 113 ? 21.714 1.086 9.121 1.00 92.94 113 CYS A C 1
ATOM 926 O O . CYS A 1 113 ? 20.662 0.527 9.404 1.00 92.94 113 CYS A O 1
ATOM 928 N N . ASP A 1 114 ? 22.059 1.331 7.858 1.00 92.25 114 ASP A N 1
ATOM 929 C CA . ASP A 1 114 ? 21.193 1.064 6.702 1.00 92.25 114 ASP A CA 1
ATOM 930 C C . ASP A 1 114 ? 20.745 -0.398 6.611 1.00 92.25 114 ASP A C 1
ATOM 932 O O . ASP A 1 114 ? 19.619 -0.695 6.210 1.00 92.25 114 ASP A O 1
ATOM 936 N N . ARG A 1 115 ? 21.596 -1.335 7.039 1.00 93.00 115 ARG A N 1
ATOM 937 C CA . ARG A 1 115 ? 21.253 -2.760 7.089 1.00 93.00 115 ARG A CA 1
ATOM 938 C C . ARG A 1 115 ? 20.355 -3.117 8.276 1.00 93.00 115 ARG A C 1
ATOM 940 O O . ARG A 1 115 ? 19.483 -3.979 8.153 1.00 93.00 115 ARG A O 1
ATOM 947 N N . MET A 1 116 ? 20.577 -2.491 9.430 1.00 94.38 116 MET A N 1
ATOM 948 C CA . MET A 1 116 ? 19.867 -2.801 10.675 1.00 94.38 116 MET A CA 1
ATOM 949 C C . MET A 1 116 ? 18.521 -2.079 10.781 1.00 94.38 116 MET A C 1
ATOM 951 O O . MET A 1 116 ? 17.544 -2.690 11.210 1.00 94.38 116 MET A O 1
ATOM 955 N N . CYS A 1 117 ? 18.440 -0.823 10.344 1.00 94.50 117 CYS A N 1
ATOM 956 C CA . CYS A 1 117 ? 17.246 0.023 10.349 1.00 94.50 117 CYS A CA 1
ATOM 957 C C . CYS A 1 117 ? 15.981 -0.678 9.823 1.00 94.50 117 CYS A C 1
ATOM 959 O O . CYS A 1 117 ? 14.992 -0.701 10.559 1.00 94.50 117 CYS A O 1
ATOM 961 N N . PRO A 1 118 ? 15.962 -1.300 8.623 1.00 93.81 118 PRO A N 1
ATOM 962 C CA . PRO A 1 118 ? 14.758 -1.967 8.129 1.00 93.81 118 PRO A CA 1
ATOM 963 C C . PRO A 1 118 ? 14.358 -3.171 8.992 1.00 93.81 118 PRO A C 1
ATOM 965 O O . PRO A 1 118 ? 13.172 -3.392 9.222 1.00 93.81 118 PRO A O 1
ATOM 968 N N . SER A 1 119 ? 15.327 -3.919 9.530 1.00 92.62 119 SER A N 1
ATOM 969 C CA . SER A 1 119 ? 15.056 -5.072 10.401 1.00 92.62 119 SER A CA 1
ATOM 970 C C . SER A 1 119 ? 14.484 -4.636 11.753 1.00 92.62 119 SER A C 1
ATOM 972 O O . SER A 1 119 ? 13.515 -5.218 12.238 1.00 92.62 119 SER A O 1
ATOM 974 N N . VAL A 1 120 ? 15.048 -3.578 12.343 1.00 95.25 120 VAL A N 1
ATOM 975 C CA . VAL A 1 120 ? 14.569 -2.983 13.598 1.00 95.25 120 VAL A CA 1
ATOM 976 C C . VAL A 1 120 ? 13.167 -2.404 13.415 1.00 95.25 120 VAL A C 1
ATOM 978 O O . VAL A 1 120 ? 12.289 -2.680 14.229 1.00 95.25 120 VAL A O 1
ATOM 981 N N . LEU A 1 121 ? 12.925 -1.669 12.325 1.00 94.50 121 LEU A N 1
ATOM 982 C CA . LEU A 1 121 ? 11.605 -1.131 12.002 1.00 94.50 121 LEU A CA 1
ATOM 983 C C . LEU A 1 121 ? 10.565 -2.250 11.867 1.00 94.50 121 LEU A C 1
ATOM 985 O O . LEU A 1 121 ? 9.512 -2.180 12.497 1.00 94.50 121 LEU A O 1
ATOM 989 N N . MET A 1 122 ? 10.869 -3.306 11.107 1.00 93.75 122 MET A N 1
ATOM 990 C CA . MET A 1 122 ? 9.978 -4.463 10.969 1.00 93.75 122 MET A CA 1
ATOM 991 C C . MET A 1 122 ? 9.711 -5.153 12.313 1.00 93.75 122 MET A C 1
ATOM 993 O O . MET A 1 122 ? 8.571 -5.527 12.584 1.00 93.75 122 MET A O 1
ATOM 997 N N . GLY A 1 123 ? 10.723 -5.269 13.178 1.00 94.75 123 GLY A N 1
ATOM 998 C CA . GLY A 1 123 ? 10.571 -5.802 14.534 1.00 94.75 123 GLY A CA 1
ATOM 999 C C . GLY A 1 123 ? 9.652 -4.952 15.417 1.00 94.75 123 GLY A C 1
ATOM 1000 O O . GLY A 1 123 ? 8.754 -5.490 16.061 1.00 94.75 123 GLY A O 1
ATOM 1001 N N . ILE A 1 124 ? 9.818 -3.624 15.406 1.00 95.62 124 ILE A N 1
ATOM 1002 C CA . ILE A 1 124 ? 8.958 -2.685 16.147 1.00 95.62 124 ILE A CA 1
ATOM 1003 C C . ILE A 1 124 ? 7.513 -2.757 15.631 1.00 95.62 124 ILE A C 1
ATOM 1005 O O . ILE A 1 124 ? 6.571 -2.838 16.423 1.00 95.62 124 ILE A O 1
ATOM 1009 N N . LEU A 1 125 ? 7.316 -2.783 14.310 1.00 93.69 125 LEU A N 1
ATOM 1010 C CA . LEU A 1 125 ? 5.986 -2.905 13.707 1.00 93.69 125 LEU A CA 1
ATOM 1011 C C . LEU A 1 125 ? 5.321 -4.241 14.069 1.00 93.69 125 LEU A C 1
ATOM 1013 O O . LEU A 1 125 ? 4.169 -4.257 14.495 1.00 93.69 125 LEU A O 1
ATOM 1017 N N . ALA A 1 126 ? 6.043 -5.360 13.991 1.00 90.94 126 ALA A N 1
ATOM 1018 C CA . ALA A 1 126 ? 5.513 -6.662 14.392 1.00 90.94 126 ALA A CA 1
ATOM 1019 C C . ALA A 1 126 ? 5.154 -6.708 15.888 1.00 90.94 126 ALA A C 1
ATOM 1021 O O . ALA A 1 126 ? 4.079 -7.189 16.250 1.00 90.94 126 ALA A O 1
ATOM 1022 N N . ALA A 1 127 ? 6.011 -6.158 16.754 1.00 92.06 127 ALA A N 1
ATOM 1023 C CA . ALA A 1 127 ? 5.765 -6.095 18.191 1.00 92.06 127 ALA A CA 1
ATOM 1024 C C . ALA A 1 127 ? 4.524 -5.252 18.521 1.00 92.06 127 ALA A C 1
ATOM 1026 O O . ALA A 1 127 ? 3.668 -5.689 19.286 1.00 92.06 127 ALA A O 1
ATOM 1027 N N . THR A 1 128 ? 4.384 -4.068 17.920 1.00 93.19 128 THR A N 1
ATOM 1028 C CA . THR A 1 128 ? 3.216 -3.193 18.139 1.00 93.19 128 THR A CA 1
ATOM 1029 C C . THR A 1 128 ? 1.908 -3.841 17.679 1.00 93.19 128 THR A C 1
ATOM 1031 O O . THR A 1 128 ? 0.912 -3.786 18.404 1.00 93.19 128 THR A O 1
ATOM 1034 N N . VAL A 1 129 ? 1.902 -4.523 16.529 1.00 88.06 129 VAL A N 1
ATOM 1035 C CA . VAL A 1 129 ? 0.741 -5.297 16.054 1.00 88.06 129 VAL A CA 1
ATOM 1036 C C . VAL A 1 129 ? 0.427 -6.462 16.998 1.00 88.06 129 VAL A C 1
ATOM 1038 O O . VAL A 1 129 ? -0.731 -6.667 17.350 1.00 88.06 129 VAL A O 1
ATOM 1041 N N . TYR A 1 130 ? 1.440 -7.193 17.469 1.00 89.81 130 TYR A N 1
ATOM 1042 C CA . TYR A 1 130 ? 1.245 -8.293 18.414 1.00 89.81 130 TYR A CA 1
ATOM 1043 C C . TYR A 1 130 ? 0.669 -7.810 19.751 1.00 89.81 130 TYR A C 1
ATOM 1045 O O . TYR A 1 130 ? -0.372 -8.300 20.184 1.00 89.81 130 TYR A O 1
ATOM 1053 N N . PHE A 1 131 ? 1.286 -6.808 20.385 1.00 91.81 131 PHE A N 1
ATOM 1054 C CA . PHE A 1 131 ? 0.814 -6.276 21.666 1.00 91.81 131 PHE A CA 1
ATOM 1055 C C . PHE A 1 131 ? -0.589 -5.675 21.561 1.00 91.81 131 PHE A C 1
ATOM 1057 O O . PHE A 1 131 ? -1.422 -5.921 22.431 1.00 91.81 131 PHE A O 1
ATOM 1064 N N . SER A 1 132 ? -0.883 -4.932 20.491 1.00 90.25 132 SER A N 1
ATOM 1065 C CA . SER A 1 132 ? -2.234 -4.403 20.269 1.00 90.25 132 SER A CA 1
ATOM 1066 C C . SER A 1 132 ? -3.265 -5.518 20.068 1.00 90.25 132 SER A C 1
ATOM 1068 O O . SER A 1 132 ? -4.355 -5.431 20.633 1.00 90.25 132 SER A O 1
ATOM 1070 N N . ALA A 1 133 ? -2.919 -6.596 19.357 1.00 89.50 133 ALA A N 1
ATOM 1071 C CA . ALA A 1 133 ? -3.780 -7.767 19.211 1.00 89.50 133 ALA A CA 1
ATOM 1072 C C . ALA A 1 133 ? -4.019 -8.491 20.548 1.00 89.50 133 ALA A C 1
ATOM 1074 O O . ALA A 1 133 ? -5.159 -8.855 20.835 1.00 89.50 133 ALA A O 1
ATOM 1075 N N . VAL A 1 134 ? -2.987 -8.649 21.388 1.00 89.38 134 VAL A N 1
ATOM 1076 C CA . VAL A 1 134 ? -3.122 -9.220 22.743 1.00 89.38 134 VAL A CA 1
ATOM 1077 C C . VAL A 1 134 ? -4.055 -8.363 23.602 1.00 89.38 134 VAL A C 1
ATOM 1079 O O . VAL A 1 134 ? -5.019 -8.883 24.164 1.00 89.38 134 VAL A O 1
ATOM 1082 N N . ILE A 1 135 ? -3.801 -7.051 23.688 1.00 90.0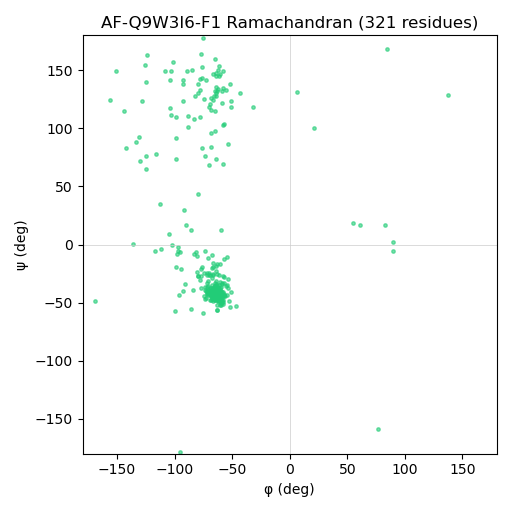0 135 ILE A N 1
ATOM 1083 C CA . ILE A 1 135 ? -4.610 -6.116 24.488 1.00 90.00 135 ILE A CA 1
ATOM 1084 C C . ILE A 1 135 ? -6.061 -6.135 24.011 1.00 90.00 135 ILE A C 1
ATOM 1086 O O . ILE A 1 135 ? -6.983 -6.230 24.819 1.00 90.00 135 ILE A O 1
ATOM 1090 N N . TYR A 1 136 ? -6.276 -6.086 22.698 1.00 89.88 136 TYR A N 1
ATOM 1091 C CA . TYR A 1 136 ? -7.611 -6.158 22.128 1.00 89.88 136 TYR A CA 1
ATOM 1092 C C . TYR A 1 136 ? -8.296 -7.491 22.454 1.00 89.88 136 TYR A C 1
ATOM 1094 O O . TYR A 1 136 ? -9.435 -7.487 22.914 1.00 89.88 136 TYR A O 1
ATOM 1102 N N . GLY A 1 137 ? -7.597 -8.619 22.305 1.00 89.31 137 GLY A N 1
ATOM 1103 C CA . GLY A 1 137 ? -8.088 -9.933 22.718 1.00 89.31 137 GLY A CA 1
ATOM 1104 C C . GLY A 1 137 ? -8.549 -9.938 24.178 1.00 89.31 137 GLY A C 1
ATOM 1105 O O . GLY A 1 137 ? -9.683 -10.324 24.461 1.00 89.31 137 GLY A O 1
ATOM 1106 N N . ALA A 1 138 ? -7.737 -9.409 25.098 1.00 89.44 138 ALA A N 1
ATOM 1107 C CA . ALA A 1 138 ? -8.102 -9.301 26.511 1.00 89.44 138 ALA A CA 1
ATOM 1108 C C . ALA A 1 138 ? -9.367 -8.450 26.714 1.00 89.44 138 ALA A C 1
ATOM 1110 O O . ALA A 1 138 ? -10.287 -8.860 27.424 1.00 89.44 138 ALA A O 1
ATOM 1111 N N . LEU A 1 139 ? -9.455 -7.295 26.044 1.00 89.44 139 LEU A N 1
ATOM 1112 C CA . LEU A 1 139 ? -10.638 -6.435 26.096 1.00 89.44 139 LEU A CA 1
ATOM 1113 C C . LEU A 1 139 ? -11.887 -7.145 25.562 1.00 89.44 139 LEU A C 1
ATOM 1115 O O . LEU A 1 139 ? -12.950 -7.014 26.163 1.00 89.44 139 LEU A O 1
ATOM 1119 N N . THR A 1 140 ? -11.784 -7.927 24.484 1.00 88.50 140 THR A N 1
ATOM 1120 C CA . THR A 1 140 ? -12.928 -8.688 23.955 1.00 88.50 140 THR A CA 1
ATOM 1121 C C . THR A 1 140 ? -13.396 -9.777 24.916 1.00 88.50 140 THR A C 1
ATOM 1123 O O . THR A 1 140 ? -14.599 -9.907 25.141 1.00 88.50 140 THR A O 1
ATOM 1126 N N . VAL A 1 141 ? -12.475 -10.506 25.555 1.00 87.31 141 VAL A N 1
ATOM 1127 C CA . VAL A 1 141 ? -12.818 -11.505 26.579 1.00 87.31 141 VAL A CA 1
ATOM 1128 C C . VAL A 1 141 ? -13.527 -10.835 27.756 1.00 87.31 141 VAL A C 1
ATOM 1130 O O . VAL A 1 141 ? -14.589 -11.298 28.172 1.00 87.31 141 VAL A O 1
ATOM 1133 N N . LEU A 1 142 ? -13.011 -9.700 28.239 1.00 89.56 142 LEU A N 1
ATOM 1134 C CA . LEU A 1 142 ? -13.644 -8.923 29.310 1.00 89.56 142 LEU A CA 1
ATOM 1135 C C . LEU A 1 142 ? -15.027 -8.383 28.909 1.00 89.56 142 LEU A C 1
ATOM 1137 O O . LEU A 1 142 ? -15.944 -8.393 29.731 1.00 89.56 142 LEU A O 1
ATOM 1141 N N . GLN A 1 143 ? -15.211 -7.942 27.662 1.00 88.44 143 GLN A N 1
ATOM 1142 C CA . GLN A 1 143 ? -16.507 -7.469 27.158 1.00 88.44 143 GLN A CA 1
ATOM 1143 C C . GLN A 1 143 ? -17.549 -8.597 27.093 1.00 88.44 143 GLN A C 1
ATOM 1145 O O . GLN A 1 143 ? -18.703 -8.397 27.483 1.00 88.44 143 GLN A O 1
ATOM 1150 N N . LEU A 1 144 ? -17.151 -9.790 26.642 1.00 86.38 144 LEU A N 1
ATOM 1151 C CA . LEU A 1 144 ? -18.040 -10.944 26.492 1.00 86.38 144 LEU A CA 1
ATOM 1152 C C . LEU A 1 144 ? -18.362 -11.592 27.850 1.00 86.38 144 LEU A C 1
ATOM 1154 O O . LEU A 1 144 ? -19.525 -11.648 28.270 1.00 86.38 144 LEU A O 1
ATOM 1158 N N . ALA A 1 145 ? -17.327 -12.032 28.568 1.00 86.62 145 ALA A N 1
ATOM 1159 C CA . ALA A 1 145 ? -17.451 -12.773 29.822 1.00 86.62 145 ALA A CA 1
ATOM 1160 C C . ALA A 1 145 ? -17.799 -11.876 31.025 1.00 86.62 145 ALA A C 1
ATOM 1162 O O . ALA A 1 145 ? -18.356 -12.353 32.011 1.00 86.62 145 ALA A O 1
ATOM 1163 N N . GLY A 1 146 ? -17.539 -10.567 30.941 1.00 86.19 146 GLY A N 1
ATOM 1164 C CA . GLY A 1 146 ? -17.588 -9.655 32.086 1.00 86.19 146 GLY A CA 1
ATOM 1165 C C . GLY A 1 146 ? -16.277 -9.647 32.883 1.00 86.19 146 GLY A C 1
ATOM 1166 O O . GLY A 1 146 ? -15.411 -10.496 32.690 1.00 86.19 146 GLY A O 1
ATOM 1167 N N . TYR A 1 147 ? -16.124 -8.678 33.790 1.00 88.81 147 TYR A N 1
ATOM 1168 C CA . TYR A 1 147 ? -14.854 -8.421 34.486 1.00 88.81 147 TYR A CA 1
ATOM 1169 C C . TYR A 1 147 ? -14.407 -9.569 35.406 1.00 88.81 147 TYR A C 1
ATOM 1171 O O . TYR A 1 147 ? -13.260 -10.002 35.342 1.00 88.81 147 TYR A O 1
ATOM 1179 N N . SER A 1 148 ? -15.309 -10.093 36.240 1.00 87.81 148 SER A N 1
ATOM 1180 C CA . SER A 1 148 ? -14.979 -11.118 37.239 1.00 87.81 148 SER A CA 1
ATOM 1181 C C . SER A 1 148 ? -14.641 -12.470 36.608 1.00 87.81 148 SER A C 1
ATOM 1183 O O . SER A 1 148 ? -13.628 -13.072 36.954 1.00 87.81 148 SER A O 1
ATOM 1185 N N . THR A 1 149 ? -15.464 -12.940 35.668 1.00 87.50 149 THR A N 1
ATOM 1186 C CA . THR A 1 149 ? -15.228 -14.196 34.940 1.00 87.50 149 THR A CA 1
ATOM 1187 C C . THR A 1 149 ? -14.069 -14.054 33.957 1.00 87.50 149 THR A C 1
ATOM 1189 O O . THR A 1 149 ? -13.233 -14.946 33.869 1.00 87.50 149 THR A O 1
ATOM 1192 N N . GLY A 1 150 ? -13.967 -12.914 33.265 1.00 86.69 150 GLY A N 1
ATOM 1193 C CA . GLY A 1 150 ? -12.881 -12.641 32.326 1.00 86.69 150 GLY A CA 1
ATOM 1194 C C . GLY A 1 150 ? -11.507 -12.603 32.995 1.00 86.69 150 GLY A C 1
ATOM 1195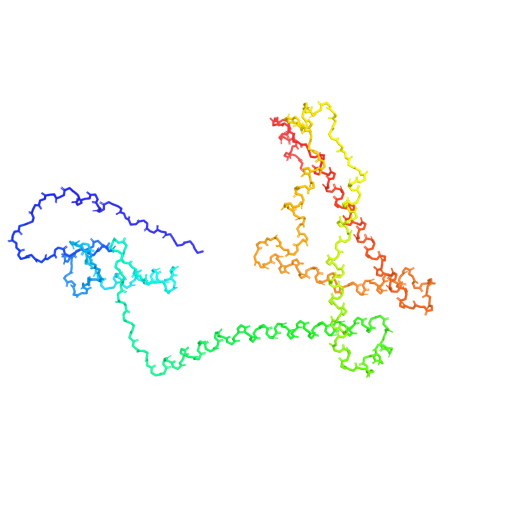 O O . GLY A 1 150 ? -10.567 -13.169 32.452 1.00 86.69 150 GLY A O 1
ATOM 1196 N N . MET A 1 151 ? -11.387 -12.007 34.189 1.00 87.31 151 MET A N 1
ATOM 1197 C CA . MET A 1 151 ? -10.117 -11.985 34.927 1.00 87.31 151 MET A CA 1
ATOM 1198 C C . MET A 1 151 ? -9.688 -13.382 35.390 1.00 87.31 151 MET A C 1
ATOM 1200 O O . MET A 1 151 ? -8.507 -13.700 35.316 1.00 87.31 151 MET A O 1
ATOM 1204 N N . LYS A 1 152 ? -10.636 -14.234 35.808 1.00 89.25 152 LYS A N 1
ATOM 1205 C CA . LYS A 1 15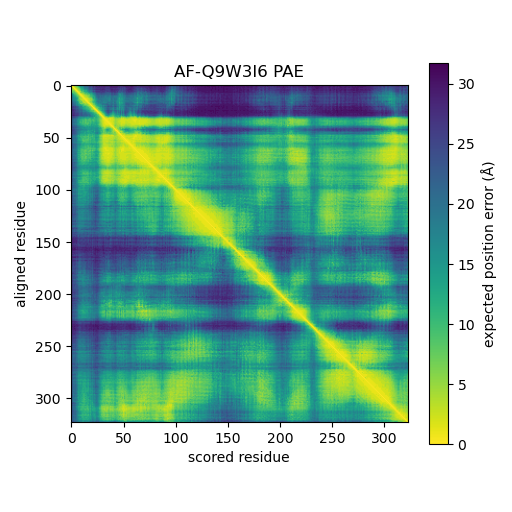2 ? -10.335 -15.633 36.156 1.00 89.25 152 LYS A CA 1
ATOM 1206 C C . LYS A 1 152 ? -9.769 -16.391 34.953 1.00 89.25 152 LYS A C 1
ATOM 1208 O O . LYS A 1 152 ? -8.690 -16.957 35.059 1.00 89.25 152 LYS A O 1
ATOM 1213 N N . LEU A 1 153 ? -10.417 -16.280 33.789 1.00 84.94 153 LEU A N 1
ATOM 1214 C CA . LEU A 1 153 ? -9.930 -16.882 32.538 1.00 84.94 153 LEU A CA 1
ATOM 1215 C C . LEU A 1 153 ? -8.554 -16.342 32.109 1.00 84.94 153 LEU A C 1
ATOM 1217 O O . LEU A 1 153 ? -7.763 -17.066 31.514 1.00 84.94 153 LEU A O 1
ATOM 1221 N N . LEU A 1 154 ? -8.255 -15.075 32.411 1.00 85.19 154 LEU A N 1
ATOM 1222 C CA . LEU A 1 154 ? -6.960 -14.455 32.117 1.00 85.19 154 LEU A CA 1
ATOM 1223 C C . LEU A 1 154 ? -5.829 -14.976 33.029 1.00 85.19 154 LEU A C 1
ATOM 1225 O O . LEU A 1 154 ? -4.660 -14.895 32.665 1.00 85.19 154 LEU A O 1
ATOM 1229 N N . GLN A 1 155 ? -6.157 -15.470 34.225 1.00 86.25 155 GLN A N 1
ATOM 1230 C CA . GLN A 1 155 ? -5.177 -15.913 35.222 1.00 86.25 155 GLN A CA 1
ATOM 1231 C C . GLN A 1 155 ? -4.870 -17.410 35.166 1.00 86.25 155 GLN A C 1
ATOM 1233 O O . GLN A 1 155 ? -3.820 -17.807 35.663 1.00 86.25 155 GLN A O 1
ATOM 1238 N N . GLU A 1 156 ? -5.760 -18.222 34.592 1.00 82.94 156 GLU A N 1
ATOM 1239 C CA . GLU A 1 156 ? -5.623 -19.683 34.583 1.00 82.94 156 GLU A CA 1
ATOM 1240 C C . GLU A 1 156 ? -4.376 -20.151 33.812 1.00 82.94 156 GLU A C 1
ATOM 1242 O O . GLU A 1 156 ? -3.514 -20.786 34.413 1.00 82.94 156 GLU A O 1
ATOM 1247 N N . ASP A 1 157 ? -4.217 -19.769 32.536 1.00 83.94 157 ASP A N 1
ATOM 1248 C CA . ASP A 1 157 ? -3.102 -20.232 31.691 1.00 83.94 157 ASP A CA 1
ATOM 1249 C C . ASP A 1 157 ? -2.426 -19.087 30.906 1.00 83.94 157 ASP A C 1
ATOM 1251 O O . ASP A 1 157 ? -2.768 -18.836 29.744 1.00 83.94 157 ASP A O 1
ATOM 1255 N N . PRO A 1 158 ? -1.415 -18.395 31.469 1.00 83.00 158 PRO A N 1
ATOM 1256 C CA . PRO A 1 158 ? -0.830 -17.202 30.848 1.00 83.00 158 PRO A CA 1
ATOM 1257 C C . PRO A 1 158 ? -0.140 -17.473 29.500 1.00 83.00 158 PRO A C 1
ATOM 1259 O O . PRO A 1 158 ? -0.133 -16.608 28.624 1.00 83.00 158 PRO A O 1
ATOM 1262 N N . SER A 1 159 ? 0.437 -18.662 29.295 1.00 82.06 159 SER A N 1
ATOM 1263 C CA . SER A 1 159 ? 1.140 -19.017 28.052 1.00 82.06 159 SER A CA 1
ATOM 1264 C C . SER A 1 159 ? 0.180 -19.255 26.883 1.00 82.06 159 SER A C 1
ATOM 1266 O O . SER A 1 159 ? 0.390 -18.719 25.794 1.00 82.06 159 SER A O 1
ATOM 1268 N N . LEU A 1 160 ? -0.898 -20.014 27.109 1.00 78.56 160 LEU A N 1
ATOM 1269 C CA . LEU A 1 160 ? -1.944 -20.244 26.110 1.00 78.56 160 LEU A CA 1
ATOM 1270 C C . LEU A 1 160 ? -2.684 -18.949 25.802 1.00 78.56 160 LEU A C 1
ATOM 1272 O O . LEU A 1 160 ? -2.963 -18.654 24.642 1.00 78.56 160 LEU A O 1
ATOM 1276 N N . LEU A 1 161 ? -2.929 -18.133 26.821 1.00 83.19 161 LEU A N 1
ATOM 1277 C CA . LEU A 1 161 ? -3.575 -16.841 26.685 1.00 83.19 161 LEU A CA 1
ATOM 1278 C C . LEU A 1 161 ? -2.824 -15.902 25.724 1.00 83.19 161 LEU A C 1
ATOM 1280 O O . LEU A 1 161 ? -3.450 -15.259 24.886 1.00 83.19 161 LEU A O 1
ATOM 1284 N N . MET A 1 162 ? -1.488 -15.879 25.765 1.00 81.69 162 MET A N 1
ATOM 1285 C CA . MET A 1 162 ? -0.660 -15.086 24.840 1.00 81.69 162 MET A CA 1
ATOM 1286 C C . MET A 1 162 ? -0.782 -15.523 23.368 1.00 81.69 162 MET A C 1
ATOM 1288 O O . MET A 1 162 ? -0.455 -14.745 22.469 1.00 81.69 162 MET A O 1
ATOM 1292 N N . ILE A 1 163 ? -1.269 -16.740 23.107 1.00 82.56 163 ILE A N 1
ATOM 1293 C CA . ILE A 1 163 ? -1.543 -17.274 21.763 1.00 82.56 163 ILE A CA 1
ATOM 1294 C C . ILE A 1 163 ? -3.023 -17.084 21.398 1.00 82.56 163 ILE A C 1
ATOM 1296 O O . ILE A 1 163 ? -3.348 -16.661 20.287 1.00 82.56 163 ILE A O 1
ATOM 1300 N N . VAL A 1 164 ? -3.930 -17.359 22.337 1.00 82.31 164 VAL A N 1
ATOM 1301 C CA . VAL A 1 164 ? -5.381 -17.310 22.122 1.00 82.31 164 VAL A CA 1
ATOM 1302 C C . VAL A 1 164 ? -5.875 -15.869 21.971 1.00 82.31 164 VAL A C 1
ATOM 1304 O O . VAL A 1 164 ? -6.704 -15.606 21.100 1.00 82.31 164 VAL A O 1
ATOM 1307 N N . LEU A 1 165 ? -5.349 -14.907 22.734 1.00 84.19 165 LEU A N 1
ATOM 1308 C CA . LEU A 1 165 ? -5.801 -13.508 22.680 1.00 84.19 165 LEU A CA 1
ATOM 1309 C C . LEU A 1 165 ? -5.576 -12.851 21.318 1.00 84.19 165 LEU A C 1
ATOM 1311 O O . LEU A 1 165 ? -6.539 -12.297 20.792 1.00 84.19 165 LEU A O 1
ATOM 1315 N N . PRO A 1 166 ? -4.386 -12.945 20.694 1.00 80.81 166 PRO A N 1
ATOM 1316 C CA . PRO A 1 166 ? -4.190 -12.481 19.322 1.00 80.81 166 PRO A CA 1
ATOM 1317 C C . PRO A 1 166 ? -5.012 -13.256 18.294 1.00 80.81 166 PRO A C 1
ATOM 1319 O O . PRO A 1 166 ? -5.279 -12.726 17.216 1.00 80.81 166 PRO A O 1
ATOM 1322 N N . SER A 1 167 ? -5.432 -14.489 18.600 1.00 80.31 167 SER A N 1
ATOM 1323 C CA . SER A 1 167 ? -6.249 -15.277 17.673 1.00 80.31 167 SER A CA 1
ATOM 1324 C C . SER A 1 167 ? -7.672 -14.719 17.514 1.00 80.31 167 SER A C 1
ATOM 1326 O O . SER A 1 167 ? -8.275 -14.857 16.453 1.00 80.31 167 SER A O 1
ATOM 1328 N N . VAL A 1 168 ? -8.195 -14.005 18.520 1.00 83.38 168 VAL A N 1
ATOM 1329 C CA . VAL A 1 168 ? -9.519 -13.363 18.458 1.00 83.38 168 VAL A CA 1
ATOM 1330 C C . VAL A 1 168 ? -9.598 -12.279 17.366 1.00 83.38 168 VAL A C 1
ATOM 1332 O O . VAL A 1 168 ? -10.446 -12.407 16.480 1.00 83.38 168 VAL A O 1
ATOM 1335 N N . PRO A 1 169 ? -8.742 -11.233 17.333 1.00 79.06 169 PRO A N 1
ATOM 1336 C CA . PRO A 1 169 ? -8.755 -10.256 16.247 1.00 79.06 169 PRO A CA 1
ATOM 1337 C C . PRO A 1 169 ? -8.369 -10.857 14.892 1.00 79.06 169 PRO A C 1
ATOM 1339 O O . PRO A 1 169 ? -8.913 -10.415 13.881 1.00 79.06 169 PRO A O 1
ATOM 1342 N N . THR A 1 170 ? -7.482 -11.860 14.830 1.00 77.81 170 THR A N 1
ATOM 1343 C CA . THR A 1 170 ? -7.133 -12.490 13.543 1.00 77.81 170 THR A CA 1
ATOM 1344 C C . THR A 1 170 ? -8.296 -13.294 12.980 1.00 77.81 170 THR A C 1
ATOM 1346 O O . THR A 1 170 ? -8.563 -13.189 11.786 1.00 77.81 170 THR A O 1
ATOM 1349 N N . LEU A 1 171 ? -9.046 -14.019 13.814 1.00 79.94 171 LEU A N 1
ATOM 1350 C CA . LEU A 1 171 ? -10.264 -14.710 13.398 1.00 79.94 171 LEU A CA 1
ATOM 1351 C C . LEU A 1 171 ? -11.355 -13.716 12.983 1.00 79.94 171 LEU A C 1
ATOM 1353 O O . LEU A 1 171 ? -12.013 -13.919 11.963 1.00 79.94 171 LEU A O 1
ATOM 1357 N N . LEU A 1 172 ? -11.516 -12.608 13.715 1.00 77.31 172 LEU A N 1
ATOM 1358 C CA . LEU A 1 172 ? -12.436 -11.529 13.339 1.00 77.31 172 LEU A CA 1
ATOM 1359 C C . LEU A 1 172 ? -12.061 -10.914 11.983 1.00 77.31 172 LEU A C 1
ATOM 1361 O O . LEU A 1 172 ? -12.937 -10.698 11.144 1.00 77.31 172 LEU A O 1
ATOM 1365 N N . LEU A 1 173 ? -10.771 -10.690 11.729 1.00 74.75 173 LEU A N 1
ATOM 1366 C CA . LEU A 1 173 ? -10.282 -10.204 10.441 1.00 74.75 173 LEU A CA 1
ATOM 1367 C C . LEU A 1 173 ? -10.477 -11.246 9.327 1.00 74.75 173 LEU A C 1
ATOM 1369 O O . LEU A 1 173 ? -10.991 -10.911 8.261 1.00 74.75 173 LEU A O 1
ATOM 1373 N N . LEU A 1 174 ? -10.140 -12.513 9.583 1.00 75.00 174 LEU A N 1
ATOM 1374 C CA . LEU A 1 174 ? -10.295 -13.622 8.639 1.00 75.00 174 LEU A CA 1
ATOM 1375 C C . LEU A 1 174 ? -11.767 -13.842 8.268 1.00 75.00 174 LEU A C 1
ATOM 1377 O O . LEU A 1 174 ? -12.078 -14.071 7.101 1.00 75.00 174 LEU A O 1
ATOM 1381 N N . SER A 1 175 ? -12.689 -13.685 9.224 1.00 69.62 175 SER A N 1
ATOM 1382 C CA . SER A 1 175 ? -14.131 -13.800 8.977 1.00 69.62 175 SER A CA 1
ATOM 1383 C C . SER A 1 175 ? -14.652 -12.769 7.967 1.00 69.62 175 SER A C 1
ATOM 1385 O O . SER A 1 175 ? -15.616 -13.046 7.257 1.00 69.62 175 SER A O 1
ATOM 1387 N N . ARG A 1 176 ? -13.990 -11.608 7.831 1.00 69.88 176 ARG A N 1
ATOM 1388 C CA . ARG A 1 176 ? -14.301 -10.617 6.785 1.00 69.88 176 ARG A CA 1
ATOM 1389 C C . ARG A 1 176 ? -13.726 -10.960 5.421 1.00 69.88 176 ARG A C 1
ATOM 1391 O O . ARG A 1 176 ? -14.288 -10.520 4.422 1.00 69.88 176 ARG A O 1
ATOM 1398 N N . LEU A 1 177 ? -12.623 -11.705 5.369 1.00 60.25 177 LEU A N 1
ATOM 1399 C CA . LEU A 1 177 ? -12.051 -12.164 4.100 1.00 60.25 177 LEU A CA 1
ATOM 1400 C C . LEU A 1 177 ? -12.985 -13.166 3.411 1.00 60.25 177 LEU A C 1
ATOM 1402 O O . LEU A 1 177 ? -13.008 -13.256 2.185 1.00 60.25 177 LEU A O 1
ATOM 1406 N N . VAL A 1 178 ? -13.815 -13.869 4.186 1.00 64.25 178 VAL A N 1
ATOM 1407 C CA . VAL A 1 178 ? -14.900 -14.698 3.661 1.00 64.25 178 VAL A CA 1
ATOM 1408 C C . VAL A 1 178 ? -16.054 -13.793 3.214 1.00 64.25 178 VAL A C 1
ATOM 1410 O O . VAL A 1 178 ? -17.032 -13.582 3.933 1.00 64.25 178 VAL A O 1
ATOM 1413 N N . ARG A 1 179 ? -15.947 -13.253 1.993 1.00 65.88 179 ARG A N 1
ATOM 1414 C CA . ARG A 1 179 ? -17.003 -12.482 1.312 1.00 65.88 179 ARG A CA 1
ATOM 1415 C C . ARG A 1 179 ? -18.164 -13.384 0.899 1.00 65.88 179 ARG A C 1
ATOM 1417 O O . ARG A 1 179 ? -18.412 -13.644 -0.277 1.00 65.88 179 ARG A O 1
ATOM 1424 N N . TRP A 1 180 ? -18.897 -13.890 1.882 1.00 67.94 180 TRP A N 1
ATOM 1425 C CA . TRP A 1 180 ? -20.089 -14.699 1.645 1.00 67.94 180 TRP A CA 1
ATOM 1426 C C . TRP A 1 180 ? -21.141 -13.935 0.821 1.00 67.94 180 TRP A C 1
ATOM 1428 O O . TRP A 1 180 ? -21.881 -14.557 0.061 1.00 67.94 180 TRP A O 1
ATOM 1438 N N . GLU A 1 181 ? -21.153 -12.598 0.894 1.00 70.44 181 GLU A N 1
ATOM 1439 C CA . GLU A 1 181 ? -21.965 -11.720 0.044 1.00 70.44 181 GLU A CA 1
ATOM 1440 C C . GLU A 1 181 ? -21.732 -11.985 -1.451 1.00 70.44 181 GLU A C 1
ATOM 1442 O O . GLU A 1 181 ? -22.699 -12.140 -2.189 1.00 70.44 181 GLU A O 1
ATOM 1447 N N . ASP A 1 182 ? -20.481 -12.164 -1.893 1.00 71.38 182 ASP A N 1
ATOM 1448 C CA . ASP A 1 182 ? -20.157 -12.441 -3.295 1.00 71.38 182 ASP A CA 1
ATOM 1449 C C . ASP A 1 182 ? -20.682 -13.807 -3.718 1.00 71.38 182 ASP A C 1
ATOM 1451 O O . ASP A 1 182 ? -21.121 -13.998 -4.852 1.00 71.38 182 ASP A O 1
ATOM 1455 N N . CYS A 1 183 ? -20.605 -14.795 -2.822 1.00 76.06 183 CYS A N 1
ATOM 1456 C CA . CYS A 1 183 ? -21.172 -16.118 -3.065 1.00 76.06 183 CYS A CA 1
ATOM 1457 C C . CYS A 1 183 ? -22.693 -16.026 -3.233 1.00 76.06 183 CYS A C 1
ATOM 1459 O O . CYS A 1 183 ? -23.235 -16.600 -4.179 1.00 76.06 183 CYS A O 1
ATOM 1461 N N . VAL A 1 184 ? -23.374 -15.263 -2.374 1.00 77.75 184 VAL A N 1
ATOM 1462 C CA . VAL A 1 184 ? -24.830 -15.067 -2.436 1.00 77.75 184 VAL A CA 1
ATOM 1463 C C . VAL A 1 184 ? -25.237 -14.251 -3.662 1.00 77.75 184 VAL A C 1
ATOM 1465 O O . VAL A 1 184 ? -26.188 -14.626 -4.343 1.00 77.75 184 VAL A O 1
ATOM 1468 N N . ILE A 1 185 ? -24.509 -13.187 -4.005 1.00 76.69 185 ILE A N 1
ATOM 1469 C CA . ILE A 1 185 ? -24.745 -12.382 -5.210 1.00 76.69 185 ILE A CA 1
ATOM 1470 C C . ILE A 1 185 ? -24.581 -13.252 -6.456 1.00 76.69 185 ILE A C 1
ATOM 1472 O O . ILE A 1 185 ? -25.472 -13.267 -7.307 1.00 76.69 185 ILE A O 1
ATOM 1476 N N . ARG A 1 186 ? -23.492 -14.029 -6.547 1.00 76.88 186 ARG A N 1
ATOM 1477 C CA . ARG A 1 186 ? -23.276 -14.974 -7.653 1.00 76.88 186 ARG A CA 1
ATOM 1478 C C . ARG A 1 186 ? -24.396 -16.006 -7.731 1.00 76.88 186 ARG A C 1
ATOM 1480 O O . ARG A 1 186 ? -24.866 -16.307 -8.824 1.00 76.88 186 ARG A O 1
ATOM 1487 N N . TRP A 1 187 ? -24.854 -16.526 -6.595 1.00 79.69 187 TRP A N 1
ATOM 1488 C CA . TRP A 1 187 ? -25.969 -17.469 -6.554 1.00 79.69 187 TRP A CA 1
ATOM 1489 C C . TRP A 1 187 ? -27.297 -16.837 -7.009 1.00 79.69 187 TRP A C 1
ATOM 1491 O O . TRP A 1 187 ? -27.986 -17.402 -7.859 1.00 79.69 187 TRP A O 1
ATOM 1501 N N . LEU A 1 188 ? -27.631 -15.636 -6.525 1.00 81.44 188 LEU A N 1
ATOM 1502 C CA . LEU A 1 188 ? -28.836 -14.896 -6.917 1.00 81.44 188 LEU A CA 1
ATOM 1503 C C . LEU A 1 188 ? -28.833 -14.537 -8.410 1.00 81.44 188 LEU A C 1
ATOM 1505 O O . LEU A 1 188 ? -29.863 -14.693 -9.067 1.00 81.44 188 LEU A O 1
ATOM 1509 N N . ARG A 1 189 ? -27.687 -14.106 -8.958 1.00 76.31 189 ARG A N 1
ATOM 1510 C CA . ARG A 1 189 ? -27.535 -13.800 -10.392 1.00 76.31 189 ARG A CA 1
ATOM 1511 C C . ARG A 1 189 ? -27.687 -15.044 -11.257 1.00 76.31 189 ARG A C 1
ATOM 1513 O O . ARG A 1 189 ? -28.458 -15.013 -12.209 1.00 76.31 189 ARG A O 1
ATOM 1520 N N . ARG A 1 190 ? -27.058 -16.168 -10.879 1.00 77.00 190 ARG A N 1
ATOM 1521 C CA . ARG A 1 190 ? -27.247 -17.458 -11.575 1.00 77.00 190 ARG A CA 1
ATOM 1522 C C . ARG A 1 190 ? -28.722 -17.848 -11.669 1.00 77.00 190 ARG A C 1
ATOM 1524 O O . ARG A 1 190 ? -29.130 -18.423 -12.670 1.00 77.00 190 ARG A O 1
ATOM 1531 N N . ARG A 1 191 ? -29.521 -17.520 -10.648 1.00 79.12 191 ARG A N 1
ATOM 1532 C CA . ARG A 1 191 ? -30.955 -17.834 -10.605 1.00 79.12 191 ARG A CA 1
ATOM 1533 C C . ARG A 1 191 ? -31.829 -16.868 -11.415 1.00 79.12 191 ARG A C 1
ATOM 1535 O O . ARG A 1 191 ? -32.900 -17.269 -11.853 1.00 79.12 191 ARG A O 1
ATOM 1542 N N . LYS A 1 192 ? -31.398 -15.617 -11.604 1.00 73.62 192 LYS A N 1
ATOM 1543 C CA . LYS A 1 192 ? -32.118 -14.566 -12.351 1.00 73.62 192 LYS A CA 1
ATOM 1544 C C . LYS A 1 192 ? -31.405 -14.173 -13.654 1.00 73.62 192 LYS A C 1
ATOM 1546 O O . LYS A 1 192 ? -31.439 -13.002 -14.030 1.00 73.62 192 LYS A O 1
ATOM 1551 N N . ARG A 1 193 ? -30.761 -15.126 -14.338 1.00 70.62 193 ARG A N 1
ATOM 1552 C CA . ARG A 1 193 ? -30.054 -14.853 -15.598 1.00 70.62 193 ARG A CA 1
ATOM 1553 C C . ARG A 1 193 ? -31.063 -14.425 -16.664 1.00 70.62 193 ARG A C 1
ATOM 1555 O O . ARG A 1 193 ? -31.938 -15.200 -17.040 1.00 70.62 193 ARG A O 1
ATOM 1562 N N . SER A 1 194 ? -30.960 -13.182 -17.118 1.00 69.62 194 SER A N 1
ATOM 1563 C CA . SER A 1 194 ? -31.723 -12.674 -18.257 1.00 69.62 194 SER A CA 1
ATOM 1564 C C . SER A 1 194 ? -30.920 -12.970 -19.523 1.00 69.62 194 SER A C 1
ATOM 1566 O O . SER A 1 194 ? -29.846 -12.405 -19.720 1.00 69.62 194 SER A O 1
ATOM 1568 N N . ALA A 1 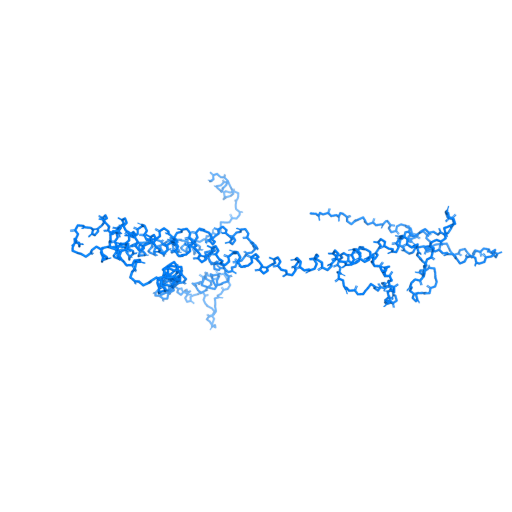195 ? -31.402 -13.891 -20.358 1.00 70.38 195 ALA A N 1
ATOM 1569 C CA . ALA A 1 195 ? -30.787 -14.160 -21.656 1.00 70.38 195 ALA A CA 1
ATOM 1570 C C . ALA A 1 195 ? -31.139 -13.054 -22.665 1.00 70.38 195 ALA A C 1
ATOM 1572 O O . ALA A 1 195 ? -32.181 -12.405 -22.546 1.00 70.38 195 ALA A O 1
ATOM 1573 N N . ILE A 1 196 ? -30.264 -12.850 -23.653 1.00 72.06 196 ILE A N 1
ATOM 1574 C CA . ILE A 1 196 ? -30.530 -11.962 -24.790 1.00 72.06 196 ILE A CA 1
ATOM 1575 C C . ILE A 1 196 ? -31.746 -12.525 -25.554 1.00 72.06 196 ILE A C 1
ATOM 1577 O O . ILE A 1 196 ? -31.790 -13.739 -25.777 1.00 72.06 196 ILE A O 1
ATOM 1581 N N . PRO A 1 197 ? -32.739 -11.697 -25.933 1.00 77.38 197 PRO A N 1
ATOM 1582 C CA . PRO A 1 197 ? -33.849 -12.133 -26.779 1.00 77.38 197 PRO A CA 1
ATOM 1583 C C . PRO A 1 197 ? -33.352 -12.831 -28.054 1.00 77.38 197 PRO A C 1
ATOM 1585 O O . PRO A 1 197 ? -32.415 -12.349 -28.688 1.00 77.38 197 PRO A O 1
ATOM 1588 N N . ALA A 1 198 ? -33.995 -13.939 -28.449 1.00 75.38 198 ALA A N 1
ATOM 1589 C CA . ALA A 1 198 ? -33.593 -14.768 -29.599 1.00 75.38 198 ALA A CA 1
ATOM 1590 C C . ALA A 1 198 ? -33.448 -13.974 -30.913 1.00 75.38 198 ALA A C 1
ATOM 1592 O O . ALA A 1 198 ? -32.621 -14.302 -31.754 1.00 75.38 198 ALA A O 1
ATOM 1593 N N . GLU A 1 199 ? -34.220 -12.898 -31.058 1.00 79.94 199 GLU A N 1
ATOM 1594 C CA . GLU A 1 199 ? -34.236 -11.995 -32.215 1.00 79.94 199 GLU A CA 1
ATOM 1595 C C . GLU A 1 199 ? -32.939 -11.189 -32.394 1.00 79.94 199 GLU A C 1
ATOM 1597 O O . GLU A 1 199 ? -32.683 -10.657 -33.470 1.00 79.94 199 GLU A O 1
ATOM 1602 N N . GLN A 1 200 ? -32.131 -11.061 -31.339 1.00 79.25 200 GLN A N 1
ATOM 1603 C CA . GLN A 1 200 ? -30.912 -10.246 -31.322 1.00 79.25 200 GLN A CA 1
ATOM 1604 C C . GLN A 1 200 ? -29.629 -11.085 -31.402 1.00 79.25 200 GLN A C 1
ATOM 1606 O O . GLN A 1 200 ? -28.530 -10.560 -31.209 1.00 79.25 200 GLN A O 1
ATOM 1611 N N . LEU A 1 201 ? -29.770 -12.382 -31.666 1.00 83.44 201 LEU A N 1
ATOM 1612 C CA . LEU A 1 201 ? -28.672 -13.323 -31.845 1.00 83.44 201 LEU A CA 1
ATOM 1613 C C . LEU A 1 201 ? -28.500 -13.624 -33.336 1.00 83.44 201 LEU A C 1
ATOM 1615 O O . LEU A 1 201 ? -29.474 -13.714 -34.084 1.00 83.44 201 LEU A O 1
ATOM 1619 N N . ASP A 1 202 ? -27.255 -13.754 -33.777 1.00 82.19 202 ASP A N 1
ATOM 1620 C CA . ASP A 1 202 ? -26.944 -14.216 -35.124 1.00 82.19 202 ASP A CA 1
ATOM 1621 C C . ASP A 1 202 ? -27.162 -15.738 -35.263 1.00 82.19 202 ASP A C 1
ATOM 1623 O O . ASP A 1 202 ? -27.497 -16.443 -34.308 1.00 82.19 202 ASP A O 1
ATOM 1627 N N . ALA A 1 203 ? -26.951 -16.273 -36.469 1.00 84.25 203 ALA A N 1
ATOM 1628 C CA . ALA A 1 203 ? -27.097 -17.707 -36.737 1.00 84.25 203 ALA A CA 1
ATOM 1629 C C . ALA A 1 203 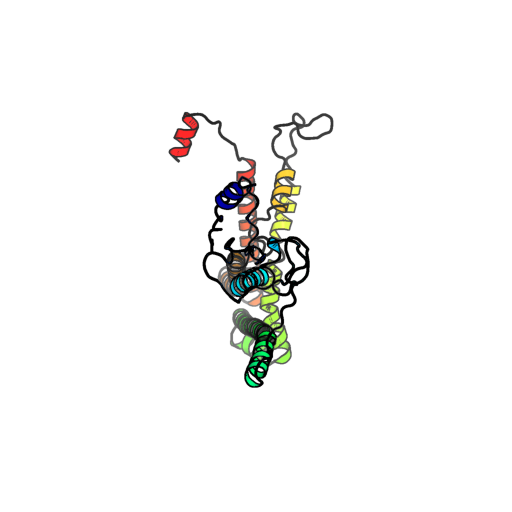? -26.113 -18.597 -35.944 1.00 84.25 203 ALA A C 1
ATOM 1631 O O . ALA A 1 203 ? -26.332 -19.804 -35.848 1.00 84.25 203 ALA A O 1
ATOM 1632 N N . VAL A 1 204 ? -25.037 -18.022 -35.393 1.00 85.38 204 VAL A N 1
ATOM 1633 C CA . VAL A 1 204 ? -24.009 -18.713 -34.595 1.00 85.38 204 VAL A CA 1
ATOM 1634 C C . VAL A 1 204 ? -24.307 -18.598 -33.088 1.00 85.38 204 VAL A C 1
ATOM 1636 O O . VAL A 1 204 ? -23.659 -19.257 -32.276 1.00 85.38 204 VAL A O 1
ATOM 1639 N N . GLY A 1 205 ? -25.321 -17.820 -32.694 1.00 81.62 205 GLY A N 1
ATOM 1640 C CA . GLY A 1 205 ? -25.682 -17.570 -31.299 1.00 81.62 205 GLY A CA 1
ATOM 1641 C C . GLY A 1 205 ? -24.847 -16.475 -30.628 1.00 81.62 205 GLY A C 1
ATOM 1642 O O . GLY A 1 205 ? -24.833 -16.386 -29.401 1.00 81.62 205 GLY A O 1
ATOM 1643 N N . LEU A 1 206 ? -24.147 -15.648 -31.404 1.00 82.06 206 LEU A N 1
ATOM 1644 C CA . LEU A 1 206 ? -23.453 -14.457 -30.924 1.00 82.06 206 LEU A CA 1
ATOM 1645 C C . LEU A 1 206 ? -24.392 -13.240 -30.957 1.00 82.06 206 LEU A C 1
ATOM 1647 O O . LEU A 1 206 ? -25.290 -13.163 -31.798 1.00 82.06 206 LEU A O 1
ATOM 1651 N N . PRO A 1 207 ? -24.217 -12.268 -30.045 1.00 80.81 207 PRO A N 1
ATOM 1652 C CA . PRO A 1 207 ? -25.007 -11.043 -30.062 1.00 80.81 207 PRO A CA 1
ATOM 1653 C C . PRO A 1 207 ? -24.752 -10.232 -31.341 1.00 80.81 207 PRO A C 1
ATOM 1655 O O . PRO A 1 207 ? -23.603 -9.965 -31.697 1.00 80.81 207 PRO A O 1
ATOM 1658 N N . LEU A 1 208 ? -25.825 -9.782 -31.999 1.00 84.06 208 LEU A N 1
ATOM 1659 C CA . LEU A 1 208 ? -25.750 -8.848 -33.128 1.00 84.06 208 LEU A CA 1
ATOM 1660 C C . LEU A 1 208 ? -25.127 -7.499 -32.699 1.00 84.06 208 LEU A C 1
ATOM 1662 O O . LEU A 1 208 ? -25.250 -7.097 -31.536 1.00 84.06 208 LEU A O 1
ATOM 1666 N N . PRO A 1 209 ? -24.491 -6.742 -33.617 1.00 80.81 209 PRO A N 1
ATOM 1667 C CA . PRO A 1 209 ? -23.986 -5.405 -33.310 1.00 80.81 209 PRO A CA 1
ATOM 1668 C C . PRO A 1 209 ? -25.130 -4.491 -32.842 1.00 80.81 209 PRO A C 1
ATOM 1670 O O . PRO A 1 209 ? -26.109 -4.288 -33.555 1.00 80.81 209 PRO A O 1
ATOM 1673 N N . GLY A 1 210 ? -25.004 -3.941 -31.631 1.00 79.56 210 GLY A N 1
ATOM 1674 C CA . GLY A 1 210 ? -26.044 -3.116 -31.000 1.00 79.56 210 GLY A CA 1
ATOM 1675 C C . GLY A 1 210 ? -27.062 -3.888 -30.151 1.00 79.56 210 GLY A C 1
ATOM 1676 O O . GLY A 1 210 ? -27.962 -3.265 -29.588 1.00 79.56 210 GLY A O 1
ATOM 1677 N N . ALA A 1 211 ? -26.920 -5.210 -30.010 1.00 82.00 211 ALA A N 1
ATOM 1678 C CA . ALA A 1 211 ? -27.690 -5.986 -29.042 1.00 82.00 211 ALA A CA 1
ATOM 1679 C C . ALA A 1 211 ? -27.475 -5.457 -27.601 1.00 82.00 211 ALA A C 1
ATOM 1681 O O . ALA A 1 211 ? -26.402 -4.934 -27.277 1.00 82.00 211 ALA A O 1
ATOM 1682 N N . PRO A 1 212 ? -28.480 -5.576 -26.713 1.00 78.50 212 PRO A N 1
ATOM 1683 C CA . PRO A 1 212 ? -28.358 -5.184 -25.318 1.00 78.50 212 PRO A CA 1
ATOM 1684 C C . PRO A 1 212 ? -27.264 -5.999 -24.626 1.00 78.50 212 PRO A C 1
ATOM 1686 O O . PRO A 1 212 ? -27.076 -7.186 -24.893 1.00 78.50 212 PRO A O 1
ATOM 1689 N N . LEU A 1 213 ? -26.562 -5.354 -23.695 1.00 80.94 213 LEU A N 1
ATOM 1690 C CA . LEU A 1 213 ? -25.509 -6.006 -22.927 1.00 80.94 213 LEU A CA 1
ATOM 1691 C C . LEU A 1 213 ? -26.113 -7.102 -22.039 1.00 80.94 213 LEU A C 1
ATOM 1693 O O . LEU A 1 213 ? -27.052 -6.848 -21.280 1.00 80.94 213 LEU A O 1
ATOM 1697 N N . SER A 1 214 ? -25.566 -8.312 -22.136 1.00 78.31 214 SER A N 1
ATOM 1698 C CA . SER A 1 214 ? -25.983 -9.465 -21.338 1.00 78.31 214 SER A CA 1
ATOM 1699 C C . SER A 1 214 ? -25.441 -9.401 -19.909 1.00 78.31 214 SER A C 1
ATOM 1701 O O . SER A 1 214 ? -24.483 -8.684 -19.615 1.00 78.31 214 SER A O 1
ATOM 1703 N N . ASP A 1 215 ? -26.015 -10.206 -19.010 1.00 78.00 215 ASP A N 1
ATOM 1704 C CA . ASP A 1 215 ? -25.518 -10.345 -17.634 1.00 78.00 215 ASP A CA 1
ATOM 1705 C C . ASP A 1 215 ? -24.039 -10.792 -17.590 1.00 78.00 215 ASP A C 1
ATOM 1707 O O . ASP A 1 215 ? -23.309 -10.420 -16.675 1.00 78.00 215 ASP A O 1
ATOM 1711 N N . GLU A 1 216 ? -23.581 -11.525 -18.611 1.00 78.06 216 GLU A N 1
ATOM 1712 C CA . GLU A 1 216 ? -22.202 -12.009 -18.749 1.00 78.06 216 GLU A CA 1
ATOM 1713 C C . GLU A 1 216 ? -21.200 -10.871 -18.954 1.00 78.06 216 GLU A C 1
ATOM 1715 O O . GLU A 1 216 ? -20.169 -10.853 -18.287 1.00 78.06 216 GLU A O 1
ATOM 1720 N N . TYR A 1 217 ? -21.554 -9.855 -19.751 1.00 81.88 217 TYR A N 1
ATOM 1721 C CA . TYR A 1 217 ? -20.740 -8.644 -19.888 1.00 81.88 217 TYR A CA 1
ATOM 1722 C C . TYR A 1 217 ? -20.527 -7.944 -18.536 1.00 81.88 217 TYR A C 1
ATOM 1724 O O . TYR A 1 217 ? -19.425 -7.504 -18.214 1.00 81.88 217 TYR A O 1
ATOM 1732 N N . PHE A 1 218 ? -21.581 -7.829 -17.720 1.00 80.94 218 PHE A N 1
ATOM 1733 C CA . PHE A 1 218 ? -21.472 -7.179 -16.411 1.00 80.94 218 PHE A CA 1
ATOM 1734 C C . PHE A 1 218 ? -20.695 -8.030 -15.396 1.00 80.94 218 PHE A C 1
ATOM 1736 O O . PHE A 1 218 ? -20.002 -7.469 -14.546 1.00 80.94 218 PHE A O 1
ATOM 1743 N N . ASP A 1 219 ? -20.793 -9.359 -15.472 1.00 78.38 219 ASP A N 1
ATOM 1744 C CA . ASP A 1 219 ? -20.011 -10.277 -14.640 1.00 78.38 219 ASP A CA 1
ATOM 1745 C C . ASP A 1 219 ? -18.511 -10.241 -14.994 1.00 78.38 219 ASP A C 1
ATOM 1747 O O . ASP A 1 219 ? -17.670 -10.305 -14.094 1.00 78.38 219 ASP A O 1
ATOM 1751 N N . GLU A 1 220 ? -18.162 -10.104 -16.277 1.00 79.19 220 GLU A N 1
ATOM 1752 C CA . GLU A 1 220 ? -16.780 -9.898 -16.729 1.00 79.19 220 GLU A CA 1
ATOM 1753 C C . GLU A 1 220 ? -16.231 -8.541 -16.292 1.00 79.19 220 GLU A C 1
ATOM 1755 O O . GLU A 1 220 ? -15.128 -8.470 -15.751 1.00 79.19 220 GLU A O 1
ATOM 1760 N N . LEU A 1 221 ? -17.020 -7.475 -16.446 1.00 78.62 221 LEU A N 1
ATOM 1761 C CA . LEU A 1 221 ? -16.613 -6.133 -16.037 1.00 78.62 221 LEU A CA 1
ATOM 1762 C C . LEU A 1 221 ? -16.309 -6.054 -14.533 1.00 78.62 221 LEU A C 1
ATOM 1764 O O . LEU A 1 221 ? -15.340 -5.415 -14.139 1.00 78.62 221 LEU A O 1
ATOM 1768 N N . GLU A 1 222 ? -17.108 -6.712 -13.691 1.00 73.12 222 GLU A N 1
ATOM 1769 C CA . GLU A 1 222 ? -16.870 -6.776 -12.241 1.00 73.12 222 GLU A CA 1
ATOM 1770 C C . GLU A 1 222 ? -15.637 -7.627 -11.884 1.00 73.12 222 GLU A C 1
ATOM 1772 O O . GLU A 1 222 ? -15.013 -7.407 -10.850 1.00 73.12 222 GLU A O 1
ATOM 1777 N N . ARG A 1 223 ? -15.258 -8.600 -12.724 1.00 70.25 223 ARG A N 1
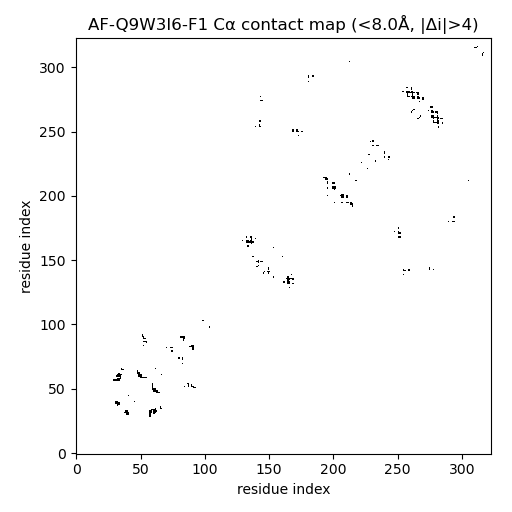ATOM 1778 C CA . ARG A 1 223 ? -14.021 -9.375 -12.537 1.00 70.25 223 ARG A CA 1
ATOM 1779 C C . ARG A 1 223 ? -12.784 -8.541 -12.865 1.00 70.25 223 ARG A C 1
ATOM 1781 O O . ARG A 1 223 ? -11.792 -8.643 -12.151 1.00 70.25 223 ARG A O 1
ATOM 1788 N N . GLU A 1 224 ? -12.861 -7.742 -13.925 1.00 71.44 224 GLU A N 1
ATOM 1789 C CA . GLU A 1 224 ? -11.774 -6.864 -14.368 1.00 71.44 224 GLU A CA 1
ATOM 1790 C C . GLU A 1 224 ? -11.616 -5.647 -13.441 1.00 71.44 224 GLU A C 1
ATOM 1792 O O . GLU A 1 224 ? -10.506 -5.216 -13.131 1.00 71.44 224 GLU A O 1
ATOM 1797 N N . TYR A 1 225 ? -12.741 -5.132 -12.941 1.00 65.94 225 TYR A N 1
ATOM 1798 C CA . TYR A 1 225 ? -12.813 -4.010 -12.010 1.00 65.94 225 TYR A CA 1
ATOM 1799 C C . TYR A 1 225 ? -13.603 -4.418 -10.764 1.00 65.94 225 TYR A C 1
ATOM 1801 O O . TYR A 1 225 ? -14.764 -4.015 -10.627 1.00 65.94 225 TYR A O 1
ATOM 1809 N N . PRO A 1 226 ? -13.010 -5.202 -9.844 1.00 61.56 226 PRO A N 1
ATOM 1810 C CA . PRO A 1 226 ? -13.676 -5.517 -8.590 1.00 61.56 226 PRO A CA 1
ATOM 1811 C C . PRO A 1 226 ? -14.062 -4.213 -7.894 1.00 61.56 226 PRO A C 1
ATOM 1813 O O . PRO A 1 226 ? -13.235 -3.299 -7.787 1.00 61.56 226 PRO A O 1
ATOM 1816 N N . ALA A 1 227 ? -15.310 -4.121 -7.419 1.00 57.78 227 ALA A N 1
ATOM 1817 C CA . ALA A 1 227 ? -15.733 -3.036 -6.548 1.00 57.78 227 ALA A CA 1
ATOM 1818 C C . ALA A 1 227 ? -14.642 -2.786 -5.494 1.00 57.78 227 ALA A C 1
ATOM 1820 O O . ALA A 1 227 ? -14.129 -3.716 -4.867 1.00 57.78 227 ALA A O 1
ATOM 1821 N N . SER A 1 228 ? -14.259 -1.519 -5.357 1.00 53.97 228 SER A N 1
ATOM 1822 C CA . SER A 1 228 ? -13.060 -0.984 -4.694 1.00 53.97 228 SER A CA 1
ATOM 1823 C C . SER A 1 228 ? -12.882 -1.308 -3.198 1.00 53.97 228 SER A C 1
ATOM 1825 O O . SER A 1 228 ? -12.011 -0.727 -2.547 1.00 53.97 228 SER A O 1
ATOM 1827 N N . ASP A 1 229 ? -13.664 -2.243 -2.663 1.00 52.44 229 ASP A N 1
ATOM 1828 C CA . ASP A 1 229 ? -13.553 -2.806 -1.316 1.00 52.44 229 ASP A CA 1
ATOM 1829 C C . ASP A 1 229 ? -12.466 -3.895 -1.210 1.00 52.44 229 ASP A C 1
ATOM 1831 O O . ASP A 1 229 ? -12.097 -4.308 -0.109 1.00 52.44 229 ASP A O 1
ATOM 1835 N N . GLY A 1 230 ? -11.909 -4.354 -2.338 1.00 46.72 230 GLY A N 1
ATOM 1836 C CA . GLY A 1 230 ? -10.782 -5.288 -2.365 1.00 46.72 230 GLY A CA 1
ATOM 1837 C C . GLY A 1 230 ? -9.445 -4.627 -2.001 1.00 46.72 230 GLY A C 1
ATOM 1838 O O . GLY A 1 230 ? -9.001 -3.693 -2.662 1.00 46.72 230 GLY A O 1
ATOM 1839 N N . LEU A 1 231 ? -8.753 -5.174 -0.996 1.00 46.66 231 LEU A N 1
ATOM 1840 C CA . LEU A 1 231 ? -7.437 -4.738 -0.489 1.00 46.66 231 LEU A CA 1
ATOM 1841 C C . LEU A 1 231 ? -6.303 -4.713 -1.551 1.00 46.66 231 LEU A C 1
ATOM 1843 O O . LEU A 1 231 ? -5.240 -4.159 -1.287 1.00 46.66 231 LEU A O 1
ATOM 1847 N N . ILE A 1 232 ? -6.489 -5.308 -2.738 1.00 42.34 232 ILE A N 1
ATOM 1848 C CA . ILE A 1 232 ? -5.370 -5.758 -3.593 1.00 42.34 232 ILE A CA 1
ATOM 1849 C C . ILE A 1 232 ? -5.193 -4.969 -4.915 1.00 42.34 232 ILE A C 1
ATOM 1851 O O . ILE A 1 232 ? -4.197 -5.172 -5.599 1.00 42.34 232 ILE A O 1
ATOM 1855 N N . GLY A 1 233 ? -6.049 -4.005 -5.278 1.00 36.09 233 GLY A N 1
ATOM 1856 C CA . GLY A 1 233 ? -5.964 -3.362 -6.606 1.00 36.09 233 GLY A CA 1
ATOM 1857 C C . GLY A 1 233 ? -5.983 -1.833 -6.617 1.00 36.09 233 GLY A C 1
ATOM 1858 O O . GLY A 1 233 ? -7.058 -1.252 -6.717 1.00 36.09 233 GLY A O 1
ATOM 1859 N N . GLY A 1 234 ? -4.813 -1.178 -6.594 1.00 34.72 234 GLY A N 1
ATOM 1860 C CA . GLY A 1 234 ? -4.662 0.220 -7.044 1.00 34.72 234 GLY A CA 1
ATOM 1861 C C . GLY A 1 234 ? -3.780 1.134 -6.174 1.00 34.72 234 GLY A C 1
ATOM 1862 O O . GLY A 1 234 ? -3.969 1.207 -4.966 1.00 34.72 234 GLY A O 1
ATOM 1863 N N . ASN A 1 235 ? -2.824 1.812 -6.833 1.00 40.94 235 ASN A N 1
ATOM 1864 C CA . ASN A 1 235 ? -1.943 2.937 -6.442 1.00 40.94 235 ASN A CA 1
ATOM 1865 C C . ASN A 1 235 ? -1.957 3.444 -4.976 1.00 40.94 235 ASN A C 1
ATOM 1867 O O . ASN A 1 235 ? -2.963 3.953 -4.498 1.00 40.94 235 ASN A O 1
ATOM 1871 N N . LEU A 1 236 ? -0.840 3.648 -4.265 1.00 49.94 236 LEU A N 1
ATOM 1872 C CA . LEU A 1 236 ? 0.393 2.866 -4.022 1.00 49.94 236 LEU A CA 1
ATOM 1873 C C . LEU A 1 236 ? 0.766 2.937 -2.507 1.00 49.94 236 LEU A C 1
ATOM 1875 O O . LEU A 1 236 ? 1.758 2.359 -2.092 1.00 49.94 236 LEU A O 1
ATOM 1879 N N . ALA A 1 237 ? -0.002 3.631 -1.650 1.00 55.22 237 ALA A N 1
ATOM 1880 C CA . ALA A 1 237 ? 0.191 3.583 -0.189 1.00 55.22 237 ALA A CA 1
ATOM 1881 C C . ALA A 1 237 ? -0.968 4.234 0.582 1.00 55.22 237 ALA A C 1
ATOM 1883 O O . ALA A 1 237 ? -1.499 3.655 1.527 1.00 55.22 237 ALA A O 1
ATOM 1884 N N . THR A 1 238 ? -1.377 5.443 0.182 1.00 57.22 238 THR A N 1
ATOM 1885 C CA . THR A 1 238 ? -2.312 6.274 0.961 1.00 57.22 238 THR A CA 1
ATOM 1886 C C . THR A 1 238 ? -3.748 5.759 0.914 1.00 57.22 238 THR A C 1
ATOM 1888 O O . THR A 1 238 ? -4.375 5.617 1.962 1.00 57.22 238 THR A O 1
ATOM 1891 N N . GLU A 1 239 ? -4.266 5.416 -0.271 1.00 56.12 239 GLU A N 1
ATOM 1892 C CA . GLU A 1 239 ? -5.618 4.850 -0.395 1.00 56.12 239 GLU A CA 1
ATOM 1893 C C . GLU A 1 239 ? -5.722 3.459 0.237 1.00 56.12 239 GLU A C 1
ATOM 1895 O O . GLU A 1 239 ? -6.706 3.155 0.914 1.00 56.12 239 GLU A O 1
ATOM 1900 N N . GLN A 1 240 ? -4.682 2.634 0.076 1.00 58.91 240 GLN A N 1
ATOM 1901 C CA . GLN A 1 240 ? -4.612 1.307 0.686 1.00 58.91 240 GLN A CA 1
ATOM 1902 C C . GLN A 1 240 ? -4.608 1.398 2.215 1.00 58.91 240 GLN A C 1
ATOM 1904 O O . GLN A 1 240 ? -5.371 0.683 2.860 1.00 58.91 240 GLN A O 1
ATOM 1909 N N . LEU A 1 241 ? -3.826 2.314 2.802 1.00 64.25 241 LEU A N 1
ATOM 1910 C CA . LEU A 1 241 ? -3.797 2.521 4.252 1.00 64.25 241 LEU A CA 1
ATOM 1911 C C . LEU A 1 241 ? -5.144 3.038 4.778 1.00 64.25 241 LEU A C 1
ATOM 1913 O O . LEU A 1 241 ? -5.640 2.551 5.795 1.00 64.25 241 LEU A O 1
ATOM 1917 N N . GLY A 1 242 ? -5.770 3.981 4.066 1.00 70.75 242 GLY A N 1
ATOM 1918 C CA . GLY A 1 242 ? -7.094 4.498 4.411 1.00 70.75 242 GLY A CA 1
ATOM 1919 C C . GLY A 1 242 ? -8.162 3.401 4.429 1.00 70.75 242 GLY A C 1
ATOM 1920 O O . GLY A 1 242 ? -8.886 3.262 5.410 1.00 70.75 242 GLY A O 1
ATOM 1921 N N . ARG A 1 243 ? -8.223 2.554 3.396 1.00 66.44 243 ARG A N 1
ATOM 1922 C CA . ARG A 1 243 ? -9.216 1.465 3.318 1.00 66.44 243 ARG A CA 1
ATOM 1923 C C . ARG A 1 243 ? -8.909 0.302 4.256 1.00 66.44 243 ARG A C 1
ATOM 1925 O O . ARG A 1 243 ? -9.818 -0.254 4.869 1.00 66.44 243 ARG A O 1
ATOM 1932 N N . ALA A 1 244 ? -7.635 -0.059 4.403 1.00 70.19 244 ALA A N 1
ATOM 1933 C CA . ALA A 1 244 ? -7.226 -1.061 5.375 1.00 70.19 244 ALA A CA 1
ATOM 1934 C C . ALA A 1 244 ? -7.620 -0.602 6.784 1.00 70.19 244 ALA A C 1
ATOM 1936 O O . ALA A 1 244 ? -8.279 -1.352 7.499 1.00 70.19 244 ALA A O 1
ATOM 1937 N N . SER A 1 245 ? -7.325 0.652 7.151 1.00 78.00 245 SER A N 1
ATOM 1938 C CA . SER A 1 245 ? -7.669 1.197 8.470 1.00 78.00 245 SER A CA 1
ATOM 1939 C C . SER A 1 245 ? -9.177 1.233 8.730 1.00 78.00 245 SER A C 1
ATOM 1941 O O . SER A 1 245 ? -9.601 0.807 9.801 1.00 78.00 245 SER A O 1
ATOM 1943 N N . THR A 1 246 ? -10.014 1.636 7.766 1.00 79.06 246 THR A N 1
ATOM 1944 C CA . THR A 1 246 ? -11.476 1.586 7.945 1.00 79.06 246 THR A CA 1
ATOM 1945 C C . THR A 1 246 ? -11.971 0.151 8.093 1.00 79.06 246 THR A C 1
ATOM 1947 O O . THR A 1 246 ? -12.774 -0.130 8.985 1.00 79.06 246 THR A O 1
ATOM 1950 N N . SER A 1 247 ? -11.456 -0.784 7.291 1.00 76.06 247 SER A N 1
ATOM 1951 C CA . SER A 1 247 ? -11.787 -2.205 7.419 1.00 76.06 247 SER A CA 1
ATOM 1952 C C . SER A 1 247 ? -11.410 -2.757 8.799 1.00 76.06 247 SER A C 1
ATOM 1954 O O . SER A 1 247 ? -12.246 -3.401 9.443 1.00 76.06 247 SER A O 1
ATOM 1956 N N . PHE A 1 248 ? -10.210 -2.428 9.294 1.00 80.50 248 PHE A N 1
ATOM 1957 C CA . PHE A 1 248 ? -9.759 -2.771 10.642 1.00 80.50 248 PHE A CA 1
ATOM 1958 C C . PHE A 1 248 ? -10.674 -2.167 11.710 1.00 80.50 248 PHE A C 1
ATOM 1960 O O . PHE A 1 248 ? -11.147 -2.898 12.573 1.00 80.50 248 PHE A O 1
ATOM 1967 N N . CYS A 1 249 ? -11.015 -0.880 11.632 1.00 81.56 249 CYS A N 1
ATOM 1968 C CA . CYS A 1 249 ? -11.896 -0.225 12.602 1.00 81.56 249 CYS A CA 1
ATOM 1969 C C . CYS A 1 249 ? -13.271 -0.899 12.702 1.00 81.56 249 CYS A C 1
ATOM 1971 O O . CYS A 1 249 ? -13.760 -1.130 13.806 1.00 81.56 249 CYS A O 1
ATOM 1973 N N . ILE A 1 250 ? -13.892 -1.260 11.571 1.00 81.94 250 ILE A N 1
ATOM 1974 C CA . ILE A 1 250 ? -15.206 -1.922 11.594 1.00 81.94 250 ILE A CA 1
ATOM 1975 C C . ILE A 1 250 ? -15.079 -3.398 12.034 1.00 81.94 250 ILE A C 1
ATOM 1977 O O . ILE A 1 250 ? -16.048 -3.991 12.504 1.00 81.94 250 ILE A O 1
ATOM 1981 N N . ALA A 1 251 ? -13.921 -4.043 11.857 1.00 82.56 251 ALA A N 1
ATOM 1982 C CA . ALA A 1 251 ? -13.670 -5.368 12.431 1.00 82.56 251 ALA A CA 1
ATOM 1983 C C . ALA A 1 251 ? -13.505 -5.283 13.957 1.00 82.56 251 ALA A C 1
ATOM 1985 O O . ALA A 1 251 ? -14.108 -6.066 14.687 1.00 82.56 251 ALA A O 1
ATOM 1986 N N . LEU A 1 252 ? -12.761 -4.285 14.437 1.00 82.44 252 LEU A N 1
ATOM 1987 C CA . LEU A 1 252 ? -12.481 -4.083 15.855 1.00 82.44 252 LEU A CA 1
ATOM 1988 C C . LEU A 1 252 ? -13.703 -3.587 16.646 1.00 82.44 252 LEU A C 1
ATOM 1990 O O . LEU A 1 252 ? -13.817 -3.867 17.838 1.00 82.44 252 LEU A O 1
ATOM 1994 N N . SER A 1 253 ? -14.650 -2.900 16.005 1.00 85.00 253 SER A N 1
ATOM 1995 C CA . SER A 1 253 ? -15.929 -2.540 16.631 1.00 85.00 253 SER A CA 1
ATOM 1996 C C . SER A 1 253 ? -16.966 -3.671 16.619 1.00 85.00 253 SER A C 1
ATOM 1998 O O . SER A 1 253 ? -18.021 -3.540 17.235 1.00 85.00 253 SER A O 1
ATOM 2000 N N . LEU A 1 254 ? -16.703 -4.806 15.960 1.00 87.12 254 LEU A N 1
ATOM 2001 C CA . LEU A 1 254 ? -17.684 -5.889 15.841 1.00 87.12 254 LEU A CA 1
ATOM 2002 C C . LEU A 1 254 ? -18.079 -6.503 17.197 1.00 87.12 254 LEU A C 1
ATOM 2004 O O . LEU A 1 254 ? -19.280 -6.680 17.416 1.00 87.12 254 LEU A O 1
ATOM 2008 N N . PRO A 1 255 ? -17.155 -6.799 18.134 1.00 86.81 255 PRO A N 1
ATOM 2009 C CA . PRO A 1 255 ? -17.527 -7.358 19.435 1.00 86.81 255 PRO A CA 1
ATOM 2010 C C . PRO A 1 255 ? -18.381 -6.405 20.270 1.00 86.81 255 PRO A C 1
ATOM 2012 O O . PRO A 1 255 ? -19.379 -6.833 20.846 1.00 86.81 255 PRO A O 1
ATOM 2015 N N . THR A 1 256 ? -18.068 -5.106 20.275 1.00 89.62 256 THR A N 1
ATOM 2016 C CA . THR A 1 256 ? -18.867 -4.110 21.006 1.00 89.62 256 THR A CA 1
ATOM 2017 C C . THR A 1 256 ? -20.268 -3.985 20.412 1.00 89.62 256 THR A C 1
ATOM 2019 O O . THR A 1 256 ? -21.250 -3.996 21.154 1.00 89.62 256 THR A O 1
ATOM 2022 N N . ILE A 1 257 ? -20.386 -3.961 19.080 1.00 90.50 257 ILE A N 1
ATOM 2023 C CA . ILE A 1 257 ? -21.680 -3.972 18.384 1.00 90.50 257 ILE A CA 1
ATOM 2024 C C . ILE A 1 257 ? -22.464 -5.252 18.706 1.00 90.50 257 ILE A C 1
ATOM 2026 O O . ILE A 1 257 ? -23.661 -5.180 18.983 1.00 90.50 257 ILE A O 1
ATOM 2030 N N . SER A 1 258 ? -21.796 -6.408 18.728 1.00 88.31 258 SER A N 1
ATOM 2031 C CA . SER A 1 258 ? -22.420 -7.705 19.030 1.00 88.31 258 SER A CA 1
ATOM 2032 C C . SER A 1 258 ? -22.976 -7.747 20.452 1.00 88.31 258 SER A C 1
ATOM 2034 O O . SER A 1 258 ? -24.094 -8.214 20.657 1.00 88.31 258 SER A O 1
ATOM 2036 N N . VAL A 1 259 ? -22.242 -7.203 21.430 1.00 88.81 259 VAL A N 1
ATOM 2037 C CA . VAL A 1 259 ? -22.711 -7.091 22.820 1.00 88.81 259 VAL A CA 1
ATOM 2038 C C . VAL A 1 259 ? -23.918 -6.158 22.916 1.00 88.81 259 VAL A C 1
ATOM 2040 O O . VAL A 1 259 ? -24.924 -6.532 23.517 1.00 88.81 259 VAL A O 1
ATOM 2043 N N . VAL A 1 260 ? -23.860 -4.976 22.293 1.00 90.50 260 VAL A N 1
ATOM 2044 C CA . VAL A 1 260 ? -24.959 -3.994 22.334 1.00 90.50 260 VAL A CA 1
ATOM 2045 C C . VAL A 1 260 ? -26.227 -4.543 21.676 1.00 90.50 260 VAL A C 1
ATOM 2047 O O . VAL A 1 260 ? -27.312 -4.422 22.245 1.00 90.50 260 VAL A O 1
ATOM 2050 N N . LEU A 1 261 ? -26.113 -5.158 20.495 1.00 89.25 261 LEU A N 1
ATOM 2051 C CA . LEU A 1 261 ? -27.256 -5.750 19.793 1.00 89.25 261 LEU A CA 1
ATOM 2052 C C . LEU A 1 261 ? -27.791 -6.988 20.513 1.00 89.25 261 LEU A C 1
ATOM 2054 O O . LEU A 1 261 ? -29.005 -7.127 20.633 1.00 89.25 261 LEU A O 1
ATOM 2058 N N . GLY A 1 262 ? -26.909 -7.840 21.042 1.00 88.56 262 GLY A N 1
ATOM 2059 C CA . GLY A 1 262 ? -27.291 -9.002 21.843 1.00 88.56 262 GLY A CA 1
ATOM 2060 C C . GLY A 1 262 ? -28.117 -8.594 23.059 1.00 88.56 262 GLY A C 1
ATOM 2061 O O . GLY A 1 262 ? -29.240 -9.057 23.234 1.00 88.56 262 GLY A O 1
ATOM 2062 N N . GLN A 1 263 ? -27.628 -7.627 23.838 1.00 87.94 263 GLN A N 1
ATOM 2063 C CA . GLN A 1 263 ? -28.340 -7.122 25.014 1.00 87.94 263 GLN A CA 1
ATOM 2064 C C . GLN A 1 263 ? -29.669 -6.447 24.662 1.00 87.94 263 GLN A C 1
ATOM 2066 O O . GLN A 1 263 ? -30.668 -6.693 25.335 1.00 87.94 263 GLN A O 1
ATOM 2071 N N . LYS A 1 264 ? -29.712 -5.623 23.606 1.00 89.50 264 LYS A N 1
ATOM 2072 C CA . LYS A 1 264 ? -30.940 -4.904 23.228 1.00 89.50 264 LYS A CA 1
ATOM 2073 C C . LYS A 1 264 ? -32.016 -5.803 22.623 1.00 89.50 264 LYS A C 1
ATOM 2075 O O . LYS A 1 264 ? -33.187 -5.609 22.929 1.00 89.50 264 LYS A O 1
ATOM 2080 N N . LEU A 1 265 ? -31.644 -6.735 21.746 1.00 89.19 265 LEU A N 1
ATOM 2081 C CA . LEU A 1 265 ? -32.601 -7.555 20.992 1.00 89.19 265 LEU A CA 1
ATOM 2082 C C . LEU A 1 265 ? -32.913 -8.881 21.691 1.00 89.19 265 LEU A C 1
ATOM 2084 O O . LEU A 1 265 ? -34.061 -9.313 21.705 1.00 89.19 265 LEU A O 1
ATOM 2088 N N . PHE A 1 266 ? -31.900 -9.517 22.281 1.00 88.81 266 PHE A N 1
ATOM 2089 C CA . PHE A 1 266 ? -31.986 -10.879 22.816 1.00 88.81 266 PHE A CA 1
ATOM 2090 C C . PHE A 1 266 ? -31.772 -10.959 24.328 1.00 88.81 266 PHE A C 1
ATOM 2092 O O . PHE A 1 266 ? -31.955 -12.030 24.904 1.00 88.81 266 PHE A O 1
ATOM 2099 N N . GLY A 1 267 ? -31.432 -9.849 24.992 1.00 80.81 267 GLY A N 1
ATOM 2100 C CA . GLY A 1 267 ? -31.211 -9.809 26.440 1.00 80.81 267 GLY A CA 1
ATOM 2101 C C . GLY A 1 267 ? -32.429 -10.253 27.248 1.00 80.81 267 GLY A C 1
ATOM 2102 O O . GLY A 1 267 ? -32.264 -10.911 28.264 1.00 80.81 267 GLY A O 1
ATOM 2103 N N . ARG A 1 268 ? -33.644 -9.970 26.756 1.00 83.31 268 ARG A N 1
ATOM 2104 C CA . ARG A 1 268 ? -34.902 -10.382 27.402 1.00 83.31 268 ARG A CA 1
ATOM 2105 C C . ARG A 1 268 ? -35.300 -11.836 27.117 1.00 83.31 268 ARG A C 1
ATOM 2107 O O . ARG A 1 268 ? -36.092 -12.402 27.856 1.00 83.31 268 ARG A O 1
ATOM 2114 N N . ILE A 1 269 ? -34.821 -12.420 26.018 1.00 82.94 269 ILE A N 1
ATOM 2115 C CA . ILE A 1 269 ? -35.250 -13.755 25.562 1.00 82.94 269 ILE A CA 1
ATOM 2116 C C . ILE A 1 269 ? -34.341 -14.848 26.144 1.00 82.94 269 ILE A C 1
ATOM 2118 O O . ILE A 1 269 ? -34.814 -15.939 26.441 1.00 82.94 269 ILE A O 1
ATOM 2122 N N . TYR A 1 270 ? -33.048 -14.558 26.324 1.00 80.56 270 TYR A N 1
ATOM 2123 C CA . TYR A 1 270 ? -32.031 -15.526 26.749 1.00 80.56 270 TYR A CA 1
ATOM 2124 C C . TYR A 1 270 ? -31.279 -15.055 28.004 1.00 80.56 270 TYR A C 1
ATOM 2126 O O . TYR A 1 270 ? -30.076 -14.794 27.947 1.00 80.56 270 TYR A O 1
ATOM 2134 N N . GLU A 1 271 ? -31.978 -14.942 29.137 1.00 76.81 271 GLU A N 1
ATOM 2135 C CA . GLU A 1 271 ? -31.391 -14.456 30.399 1.00 76.81 271 GLU A CA 1
ATOM 2136 C C . GLU A 1 271 ? -30.315 -15.400 30.970 1.00 76.81 271 GLU A C 1
ATOM 2138 O O . GLU A 1 271 ? -29.293 -14.930 31.470 1.00 76.81 271 GLU A O 1
ATOM 2143 N N . GLU A 1 272 ? -30.485 -16.721 30.839 1.00 79.19 272 GLU A N 1
ATOM 2144 C CA . GLU A 1 272 ? -29.550 -17.708 31.410 1.00 79.19 272 GLU A CA 1
ATOM 2145 C C . GLU A 1 272 ? -28.196 -17.747 30.680 1.00 79.19 272 GLU A C 1
ATOM 2147 O O . GLU A 1 272 ? -27.145 -17.906 31.298 1.00 79.19 272 GLU A O 1
ATOM 2152 N N . ASN A 1 273 ? -28.200 -17.553 29.356 1.00 84.25 273 ASN A N 1
ATOM 2153 C CA . ASN A 1 273 ? -27.027 -17.749 28.502 1.00 84.25 273 ASN A CA 1
ATOM 2154 C C . ASN A 1 273 ? -26.573 -16.439 27.846 1.00 84.25 273 ASN A C 1
ATOM 2156 O O . ASN A 1 273 ? -26.761 -16.218 26.645 1.00 84.25 273 ASN A O 1
ATOM 2160 N N . LYS A 1 274 ? -25.884 -15.588 28.621 1.00 84.50 274 LYS A N 1
ATOM 2161 C CA . LYS A 1 274 ? -25.325 -14.305 28.147 1.00 84.50 274 LYS A CA 1
ATOM 2162 C C . LYS A 1 274 ? -24.481 -14.453 26.872 1.00 84.50 274 LYS A C 1
ATOM 2164 O O . LYS A 1 274 ? -24.587 -13.629 25.967 1.00 84.50 274 LYS A O 1
ATOM 2169 N N . LEU A 1 275 ? -23.663 -15.505 26.781 1.00 84.50 275 LEU A N 1
ATOM 2170 C CA . LEU A 1 275 ? -22.819 -15.756 25.606 1.00 84.50 275 LEU A CA 1
ATOM 2171 C C . LEU A 1 275 ? -23.653 -16.003 24.343 1.00 84.50 275 LEU A C 1
ATOM 2173 O O . LEU A 1 275 ? -23.345 -15.443 23.295 1.00 84.50 275 LEU A O 1
ATOM 2177 N N . LEU A 1 276 ? -24.736 -16.777 24.447 1.00 87.56 276 LEU A N 1
ATOM 2178 C CA . LEU A 1 276 ? -25.625 -17.074 23.322 1.00 87.56 276 LEU A CA 1
ATOM 2179 C C . LEU A 1 276 ? -26.321 -15.801 22.827 1.00 87.56 276 LEU A C 1
ATOM 2181 O O . LEU A 1 276 ? -26.360 -15.554 21.624 1.00 87.56 276 LEU A O 1
ATOM 2185 N N . SER A 1 277 ? -26.790 -14.956 23.749 1.00 88.75 277 SER A N 1
ATOM 2186 C CA . SER A 1 277 ? -27.381 -13.653 23.420 1.00 88.75 277 SER A CA 1
ATOM 2187 C C . SER A 1 277 ? -26.418 -12.768 22.613 1.00 88.75 277 SER A C 1
ATOM 2189 O O . SER A 1 277 ? -26.802 -12.181 21.598 1.00 88.75 277 SER A O 1
ATOM 2191 N N . ILE A 1 278 ? -25.135 -12.736 22.991 1.00 87.81 278 ILE A N 1
ATOM 2192 C CA . ILE A 1 278 ? -24.111 -11.969 22.266 1.00 87.81 278 ILE A CA 1
ATOM 2193 C C . ILE A 1 278 ? -23.783 -12.597 20.903 1.00 87.81 278 ILE A C 1
ATOM 2195 O O . ILE A 1 278 ? -23.668 -11.871 19.914 1.00 87.81 278 ILE A O 1
ATOM 2199 N N . LEU A 1 279 ? -23.665 -13.927 20.817 1.00 87.44 279 LEU A N 1
ATOM 2200 C CA . LEU A 1 279 ? -23.425 -14.629 19.550 1.00 87.44 279 LEU A CA 1
ATOM 2201 C C . LEU A 1 279 ? -24.562 -14.390 18.544 1.00 87.44 279 LEU A C 1
ATOM 2203 O O . LEU A 1 279 ? -24.298 -14.115 17.373 1.00 87.44 279 LEU A O 1
ATOM 2207 N N . LEU A 1 280 ? -25.818 -14.410 19.001 1.00 89.81 280 LEU A N 1
ATOM 2208 C CA . LEU A 1 280 ? -26.977 -14.029 18.186 1.00 89.81 280 LEU A CA 1
ATOM 2209 C C . LEU A 1 280 ? -26.935 -12.546 17.784 1.00 89.81 280 LEU A C 1
ATOM 2211 O O . LEU A 1 280 ? -27.256 -12.207 16.643 1.00 89.81 280 LEU A O 1
ATOM 2215 N N . GLY A 1 281 ? -26.483 -11.658 18.673 1.00 89.31 281 GLY A N 1
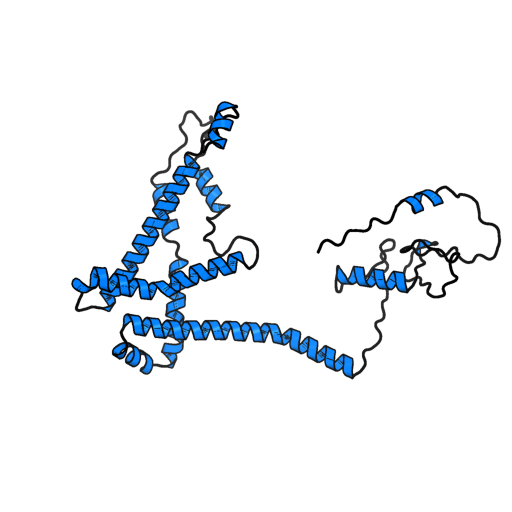ATOM 2216 C CA . GLY A 1 281 ? -26.212 -10.252 18.353 1.00 89.31 281 GLY A CA 1
ATOM 2217 C C . GLY A 1 281 ? -25.195 -10.083 17.214 1.00 89.31 281 GLY A C 1
ATOM 2218 O O . GLY A 1 281 ? -25.417 -9.311 16.283 1.00 89.31 281 GLY A O 1
ATOM 2219 N N . GLY A 1 282 ? -24.113 -10.864 17.228 1.00 88.62 282 GLY A N 1
ATOM 2220 C CA . GLY A 1 282 ? -23.131 -10.891 16.141 1.00 88.62 282 GLY A CA 1
ATOM 2221 C C . GLY A 1 282 ? -23.707 -11.439 14.831 1.00 88.62 282 GLY A C 1
ATOM 2222 O O . GLY A 1 282 ? -23.532 -10.832 13.773 1.00 88.62 282 GLY A O 1
ATOM 2223 N N . LEU A 1 283 ? -24.456 -12.545 14.892 1.00 88.81 283 LEU A N 1
ATOM 2224 C CA . LEU A 1 283 ? -25.108 -13.144 13.722 1.00 88.81 283 LEU A CA 1
ATOM 2225 C C . LEU A 1 283 ? -26.125 -12.188 13.078 1.00 88.81 283 LEU A C 1
ATOM 2227 O O . LEU A 1 283 ? -26.156 -12.037 11.854 1.00 88.81 283 LEU A O 1
ATOM 2231 N N . THR A 1 284 ? -26.934 -11.499 13.884 1.00 88.94 284 THR A N 1
ATOM 2232 C CA . THR A 1 284 ? -27.882 -10.489 13.385 1.00 88.94 284 THR A CA 1
ATOM 2233 C C . THR A 1 284 ? -27.175 -9.300 12.741 1.00 88.94 284 THR A C 1
ATOM 2235 O O . THR A 1 284 ? -27.582 -8.856 11.672 1.00 88.94 284 THR A O 1
ATOM 2238 N N . PHE A 1 285 ? -26.064 -8.824 13.305 1.00 88.50 285 PHE A N 1
ATOM 2239 C CA . PHE A 1 285 ? -25.266 -7.776 12.666 1.00 88.50 285 PHE A CA 1
ATOM 2240 C C . PHE A 1 285 ? -24.706 -8.211 11.306 1.00 88.50 285 PHE A C 1
ATOM 2242 O O . PHE A 1 285 ? -24.836 -7.480 10.321 1.00 88.50 285 PHE A O 1
ATOM 2249 N N . VAL A 1 286 ? -24.107 -9.406 11.233 1.00 85.75 286 VAL A N 1
ATOM 2250 C CA . VAL A 1 286 ? -23.543 -9.944 9.985 1.00 85.75 286 VAL A CA 1
ATOM 2251 C C . VAL A 1 286 ? -24.633 -10.103 8.928 1.00 85.75 286 VAL A C 1
ATOM 2253 O O . VAL A 1 286 ? -24.436 -9.677 7.791 1.00 85.75 286 VAL A O 1
ATOM 2256 N N . THR A 1 287 ? -25.794 -10.647 9.297 1.00 86.31 287 THR A N 1
ATOM 2257 C CA . THR A 1 287 ? -26.925 -10.820 8.372 1.00 86.31 287 THR A CA 1
ATOM 2258 C C . THR A 1 287 ? -27.484 -9.484 7.886 1.00 86.31 287 THR A C 1
ATOM 2260 O O . THR A 1 287 ? -27.629 -9.314 6.678 1.00 86.31 287 THR A O 1
ATOM 2263 N N . ILE A 1 288 ? -27.718 -8.505 8.768 1.00 88.06 288 ILE A N 1
ATOM 2264 C CA . ILE A 1 288 ? -28.185 -7.161 8.379 1.00 88.06 288 ILE A CA 1
ATOM 2265 C C . ILE A 1 288 ? -27.183 -6.488 7.439 1.00 88.06 288 ILE A C 1
ATOM 2267 O O . ILE A 1 288 ? -27.568 -5.995 6.379 1.00 88.06 288 ILE A O 1
ATOM 2271 N N . LYS A 1 289 ? -25.892 -6.498 7.795 1.00 84.62 289 LYS A N 1
ATOM 2272 C CA . LYS A 1 289 ? -24.831 -5.919 6.964 1.00 84.62 289 LYS A CA 1
ATOM 2273 C C . LYS A 1 289 ? -24.801 -6.570 5.583 1.00 84.62 289 LYS A C 1
ATOM 2275 O O . LYS A 1 289 ? -24.739 -5.866 4.580 1.00 84.62 289 LYS A O 1
ATOM 2280 N N . GLY A 1 290 ? -24.831 -7.899 5.527 1.00 84.44 290 GLY A N 1
ATOM 2281 C CA . GLY A 1 290 ? -24.789 -8.616 4.260 1.00 84.44 290 GLY A CA 1
ATOM 2282 C C . GLY A 1 290 ? -26.028 -8.381 3.407 1.00 84.44 290 GLY A C 1
ATOM 2283 O O . GLY A 1 290 ? -25.892 -8.146 2.214 1.00 84.44 290 GLY A O 1
ATOM 2284 N N . LEU A 1 291 ? -27.225 -8.352 4.000 1.00 87.25 291 LEU A N 1
ATOM 2285 C CA . LEU A 1 291 ? -28.454 -8.007 3.279 1.00 87.25 291 LEU A CA 1
ATOM 2286 C C . LEU A 1 291 ? -28.405 -6.581 2.718 1.00 87.25 291 LEU A C 1
ATOM 2288 O O . LEU A 1 291 ? -28.763 -6.377 1.561 1.00 87.25 291 LEU A O 1
ATOM 2292 N N . ALA A 1 292 ? -27.921 -5.612 3.500 1.00 84.50 292 ALA A N 1
ATOM 2293 C CA . ALA A 1 292 ? -27.748 -4.235 3.045 1.00 84.50 292 ALA A CA 1
ATOM 2294 C C . ALA A 1 292 ? -26.726 -4.136 1.901 1.00 84.50 292 ALA A C 1
ATOM 2296 O O . ALA A 1 292 ? -26.997 -3.479 0.898 1.00 84.50 292 ALA A O 1
ATOM 2297 N N . SER A 1 293 ? -25.589 -4.830 2.022 1.00 81.94 293 SER A N 1
ATOM 2298 C CA . SER A 1 293 ? -24.561 -4.905 0.977 1.00 81.94 293 SER A CA 1
ATOM 2299 C C . SER A 1 293 ? -25.126 -5.505 -0.311 1.00 81.94 293 SER A C 1
ATOM 2301 O O . SER A 1 293 ? -25.091 -4.865 -1.357 1.00 81.94 293 SER A O 1
ATOM 2303 N N . ILE A 1 294 ? -25.778 -6.670 -0.224 1.00 83.50 294 ILE A N 1
ATOM 2304 C CA . ILE A 1 294 ? -26.426 -7.332 -1.364 1.00 83.50 294 ILE A CA 1
ATOM 2305 C C . ILE A 1 294 ? -27.467 -6.411 -2.009 1.00 83.50 294 ILE A C 1
ATOM 2307 O O . ILE A 1 294 ? -27.514 -6.315 -3.234 1.00 83.50 294 ILE A O 1
ATOM 2311 N N . PHE A 1 295 ? -28.291 -5.725 -1.212 1.00 85.56 295 PHE A N 1
ATOM 2312 C CA . PHE A 1 295 ? -29.304 -4.800 -1.718 1.00 85.56 295 PHE A CA 1
ATOM 2313 C C . PHE A 1 295 ? -28.682 -3.610 -2.460 1.00 85.56 295 PHE A C 1
ATOM 2315 O O . PHE A 1 295 ? -29.125 -3.278 -3.558 1.00 85.56 295 PHE A O 1
ATOM 2322 N N . LEU A 1 296 ? -27.631 -2.998 -1.906 1.00 80.88 296 LEU A N 1
ATOM 2323 C CA . LEU A 1 296 ? -26.911 -1.900 -2.556 1.00 80.88 296 LEU A CA 1
ATOM 2324 C C . LEU A 1 296 ? -26.190 -2.360 -3.825 1.00 80.88 296 LEU A C 1
ATOM 2326 O O . LEU A 1 296 ? -26.258 -1.690 -4.852 1.00 80.88 296 LEU A O 1
ATOM 2330 N N . SER A 1 297 ? -25.543 -3.524 -3.796 1.00 80.75 297 SER A N 1
ATOM 2331 C CA . SER A 1 297 ? -24.937 -4.105 -4.993 1.00 80.75 297 SER A CA 1
ATOM 2332 C C . SER A 1 297 ? -25.991 -4.387 -6.064 1.00 80.75 297 SER A C 1
ATOM 2334 O O . SER A 1 297 ? -25.750 -4.141 -7.244 1.00 80.75 297 SER A O 1
ATOM 2336 N N . GLN A 1 298 ? -27.179 -4.862 -5.676 1.00 83.19 298 GLN A N 1
ATOM 2337 C CA . GLN A 1 298 ? -28.290 -5.064 -6.605 1.00 83.19 298 GLN A CA 1
ATOM 2338 C C . GLN A 1 298 ? -28.832 -3.747 -7.166 1.00 83.19 298 GLN A C 1
ATOM 2340 O O . GLN A 1 298 ? -29.098 -3.684 -8.366 1.00 83.19 298 GLN A O 1
ATOM 2345 N N . SER A 1 299 ? -28.973 -2.697 -6.353 1.00 83.44 299 SER A N 1
ATOM 2346 C CA . SER A 1 299 ? -29.473 -1.399 -6.820 1.00 83.44 299 SER A CA 1
ATOM 2347 C C . SER A 1 299 ? -28.489 -0.722 -7.778 1.00 83.44 299 SER A C 1
ATOM 2349 O O . SER A 1 299 ? -28.891 -0.254 -8.844 1.00 83.44 299 SER A O 1
ATOM 2351 N N . GLN A 1 300 ? -27.190 -0.760 -7.473 1.00 82.75 300 GLN A N 1
ATOM 2352 C CA . GLN A 1 300 ? -26.137 -0.272 -8.368 1.00 82.75 300 GLN A CA 1
ATOM 2353 C C . GLN A 1 300 ? -26.085 -1.072 -9.671 1.00 82.75 300 GLN A C 1
ATOM 2355 O O . GLN A 1 300 ? -25.948 -0.497 -10.752 1.00 82.75 300 GLN A O 1
ATOM 2360 N N . TYR A 1 301 ? -26.226 -2.395 -9.586 1.00 82.19 301 TYR A N 1
ATOM 2361 C CA . TYR A 1 301 ? -26.300 -3.254 -10.760 1.00 82.19 301 TYR A CA 1
ATOM 2362 C C . TYR A 1 301 ? -27.507 -2.903 -11.641 1.00 82.19 301 TYR A C 1
ATOM 2364 O O . TYR A 1 301 ? -27.350 -2.727 -12.848 1.00 82.19 301 TYR A O 1
ATOM 2372 N N . GLN A 1 302 ? -28.694 -2.714 -11.054 1.00 84.62 302 GLN A N 1
ATOM 2373 C CA . GLN A 1 302 ? -29.884 -2.273 -11.789 1.00 84.62 302 GLN A CA 1
ATOM 2374 C C . GLN A 1 302 ? -29.674 -0.907 -12.450 1.00 84.62 302 GLN A C 1
ATOM 2376 O O . GLN A 1 302 ? -30.017 -0.741 -13.619 1.00 84.62 302 GLN A O 1
ATOM 2381 N N . GLN A 1 303 ? -29.053 0.048 -11.754 1.00 85.19 303 GLN A N 1
ATOM 2382 C CA . GLN A 1 303 ? -28.730 1.357 -12.320 1.00 85.19 303 GLN A CA 1
ATOM 2383 C C . GLN A 1 303 ? -27.762 1.249 -13.510 1.00 85.19 303 GLN A C 1
ATOM 2385 O O . GLN A 1 303 ? -27.970 1.901 -14.532 1.00 85.19 303 GLN A O 1
ATOM 2390 N N . ARG A 1 304 ? -26.720 0.410 -13.408 1.00 82.38 304 ARG A N 1
ATOM 2391 C CA . ARG A 1 304 ? -25.770 0.160 -14.507 1.00 82.38 304 ARG A CA 1
ATOM 2392 C C . ARG A 1 304 ? -26.435 -0.547 -15.686 1.00 82.38 304 ARG A C 1
ATOM 2394 O O . ARG A 1 304 ? -26.124 -0.216 -16.826 1.00 82.38 304 ARG A O 1
ATOM 2401 N N . ARG A 1 305 ? -27.350 -1.482 -15.425 1.00 80.06 305 ARG A N 1
ATOM 2402 C CA . ARG A 1 305 ? -28.093 -2.220 -16.456 1.00 80.06 305 ARG A CA 1
ATOM 2403 C C . ARG A 1 305 ? -29.083 -1.330 -17.205 1.00 80.06 305 ARG A C 1
ATOM 2405 O O . ARG A 1 305 ? -29.176 -1.424 -18.421 1.00 80.06 305 ARG A O 1
ATOM 2412 N N . HIS A 1 306 ? -29.786 -0.446 -16.501 1.00 82.69 306 HIS A N 1
ATOM 2413 C CA . HIS A 1 306 ? -30.742 0.495 -17.092 1.00 82.69 306 HIS A CA 1
ATOM 2414 C C . HIS A 1 306 ? -30.113 1.837 -17.492 1.00 82.69 306 HIS A C 1
ATOM 2416 O O . HIS A 1 306 ? -30.833 2.811 -17.715 1.00 82.69 306 HIS A O 1
ATOM 2422 N N . ARG A 1 307 ? -28.779 1.920 -17.596 1.00 84.31 307 ARG A N 1
ATOM 2423 C CA . ARG A 1 307 ? -28.127 3.124 -18.115 1.00 84.31 307 ARG A CA 1
ATOM 2424 C C . ARG A 1 307 ? -28.529 3.313 -19.577 1.00 84.31 307 ARG A C 1
ATOM 2426 O O . ARG A 1 307 ? -28.373 2.406 -20.390 1.00 84.31 307 ARG A O 1
ATOM 2433 N N . PHE A 1 308 ? -29.018 4.496 -19.912 1.00 84.75 308 PHE A N 1
ATOM 2434 C CA . PHE A 1 308 ? -29.311 4.882 -21.286 1.00 84.75 308 PHE A CA 1
ATOM 2435 C C . PHE A 1 308 ? -28.557 6.169 -21.607 1.00 84.75 308 PHE A C 1
ATOM 2437 O O . PHE A 1 308 ? -28.434 7.061 -20.765 1.00 84.75 308 PHE A O 1
ATOM 2444 N N . VAL A 1 309 ? -28.009 6.241 -22.817 1.00 85.75 309 VAL A N 1
ATOM 2445 C CA . VAL A 1 309 ? -27.332 7.436 -23.322 1.00 85.75 309 VAL A CA 1
ATOM 2446 C C . VAL A 1 309 ? -28.376 8.254 -24.070 1.00 85.75 309 VAL A C 1
ATOM 2448 O O . VAL A 1 309 ? -29.042 7.736 -24.959 1.00 85.75 309 VAL A O 1
ATOM 2451 N N . MET A 1 310 ? -28.565 9.511 -23.671 1.00 85.75 310 MET A N 1
ATOM 2452 C CA . MET A 1 310 ? -29.471 10.423 -24.370 1.00 85.75 310 MET A CA 1
ATOM 2453 C C . MET A 1 310 ? -28.821 10.931 -25.658 1.00 85.75 310 MET A C 1
ATOM 2455 O O . MET A 1 310 ? -27.627 11.233 -25.669 1.00 85.75 310 MET A O 1
ATOM 2459 N N . ASP A 1 311 ? -29.620 11.107 -26.710 1.00 87.75 311 ASP A N 1
ATOM 2460 C CA . ASP A 1 311 ? -29.153 11.720 -27.954 1.00 87.75 311 ASP A CA 1
ATOM 2461 C C . ASP A 1 311 ? -28.658 13.151 -27.727 1.00 87.75 311 ASP A C 1
ATOM 2463 O O . ASP A 1 311 ? -29.220 13.909 -26.921 1.00 87.75 311 ASP A O 1
ATOM 2467 N N . TYR A 1 312 ? -27.641 13.550 -28.494 1.00 89.56 312 TYR A N 1
ATOM 2468 C CA . TYR A 1 312 ? -27.100 14.907 -28.479 1.00 89.56 312 TYR A CA 1
ATOM 2469 C C . TYR A 1 312 ? -28.056 15.880 -29.187 1.00 89.56 312 TYR A C 1
ATOM 2471 O O . TYR A 1 312 ? -27.843 16.292 -30.324 1.00 89.56 312 TYR A O 1
ATOM 2479 N N . THR A 1 313 ? -29.144 16.248 -28.512 1.00 91.44 313 THR A N 1
ATOM 2480 C CA . THR A 1 313 ? -30.079 17.282 -28.974 1.00 91.44 313 THR A CA 1
ATOM 2481 C C . THR A 1 313 ? -29.953 18.544 -28.114 1.00 91.44 313 THR A C 1
ATOM 2483 O O . THR A 1 313 ? -29.677 18.442 -26.912 1.00 91.44 313 THR A O 1
ATOM 2486 N N . PRO A 1 314 ? -30.196 19.752 -28.669 1.00 91.50 314 PRO A N 1
ATOM 2487 C CA . PRO A 1 314 ? -30.175 20.996 -27.892 1.00 91.50 314 PRO A CA 1
ATOM 2488 C C . PRO A 1 314 ? -31.095 20.940 -26.664 1.00 91.50 314 PRO A C 1
ATOM 2490 O O . PRO A 1 314 ? -30.732 21.415 -25.591 1.00 91.50 314 PRO A O 1
ATOM 2493 N N . ARG A 1 315 ? -32.256 20.284 -26.800 1.00 91.50 315 ARG A N 1
ATOM 2494 C CA . ARG A 1 315 ? -33.231 20.082 -25.721 1.00 91.50 315 ARG A CA 1
ATOM 2495 C C . ARG A 1 315 ? -32.677 19.211 -24.590 1.00 91.50 315 ARG A C 1
ATOM 2497 O O . ARG A 1 315 ? -32.795 19.590 -23.428 1.00 91.50 315 ARG A O 1
ATOM 2504 N N . ASN A 1 316 ? -32.040 18.084 -24.915 1.00 90.62 316 ASN A N 1
ATOM 2505 C CA . ASN A 1 316 ? -31.432 17.206 -23.909 1.00 90.62 316 ASN A CA 1
ATOM 2506 C C . ASN A 1 316 ? -30.273 17.901 -23.181 1.00 90.62 316 ASN A C 1
ATOM 2508 O O . ASN A 1 316 ? -30.125 17.733 -21.972 1.00 90.62 316 ASN A O 1
ATOM 2512 N N . ARG A 1 317 ? -29.495 18.737 -23.884 1.00 88.62 317 ARG A N 1
ATOM 2513 C CA . ARG A 1 317 ? -28.409 19.528 -23.285 1.00 88.62 317 ARG A CA 1
ATOM 2514 C C . ARG A 1 317 ? -28.925 20.540 -22.259 1.00 88.62 317 ARG A C 1
ATOM 2516 O O . ARG A 1 317 ? -28.352 20.628 -21.178 1.00 88.62 317 ARG A O 1
ATOM 2523 N N . ILE A 1 318 ? -29.999 21.266 -22.580 1.00 88.88 318 ILE A N 1
ATOM 2524 C CA . ILE A 1 318 ? -30.634 22.215 -21.649 1.00 88.88 318 ILE A CA 1
ATOM 2525 C C . ILE A 1 318 ? -31.175 21.469 -20.422 1.00 88.88 318 ILE A C 1
ATOM 2527 O O . ILE A 1 318 ? -30.865 21.848 -19.296 1.00 88.88 318 ILE A O 1
ATOM 2531 N N . ASN A 1 319 ? -31.902 20.364 -20.634 1.00 88.00 319 ASN A N 1
ATOM 2532 C CA . ASN A 1 319 ? -32.437 19.545 -19.542 1.00 88.00 319 ASN A CA 1
ATOM 2533 C C . ASN A 1 319 ? -31.330 19.009 -18.618 1.00 88.00 319 ASN A C 1
ATOM 2535 O O . ASN A 1 319 ? -31.497 19.000 -17.400 1.00 88.00 319 ASN A O 1
ATOM 2539 N N . TYR A 1 320 ? -30.197 18.579 -19.181 1.00 85.75 320 TYR A N 1
ATOM 2540 C CA . TYR A 1 320 ? -29.063 18.089 -18.397 1.00 85.75 320 TYR A CA 1
ATOM 2541 C C . TYR A 1 320 ? -28.382 19.203 -17.591 1.00 85.75 320 TYR A C 1
ATOM 2543 O O . TYR A 1 320 ? -28.010 18.974 -16.451 1.00 85.75 320 TYR A O 1
ATOM 2551 N N . GLN A 1 321 ? -28.248 20.411 -18.150 1.00 85.88 321 GLN A N 1
ATOM 2552 C CA . GLN A 1 321 ? -27.674 21.561 -17.437 1.00 85.88 321 GLN A CA 1
ATOM 2553 C C . GLN A 1 321 ? -28.579 22.100 -16.320 1.00 85.88 321 GLN A C 1
ATOM 2555 O O . GLN A 1 321 ? -28.081 22.740 -15.400 1.00 85.88 321 GLN A O 1
ATOM 2560 N N . SER A 1 322 ? -29.893 21.874 -16.409 1.00 84.25 322 SER A N 1
ATOM 2561 C CA . SER A 1 322 ? -30.863 22.316 -15.398 1.00 84.25 322 SER A CA 1
ATOM 2562 C C . SER A 1 322 ? -31.015 21.380 -14.192 1.00 84.25 322 SER A C 1
ATOM 2564 O O . SER A 1 322 ? -31.736 21.731 -13.259 1.00 84.25 322 SER A O 1
ATOM 2566 N N . ARG A 1 323 ? -30.406 20.190 -14.228 1.00 77.12 323 ARG A N 1
ATOM 2567 C CA . ARG A 1 323 ? -30.507 19.167 -13.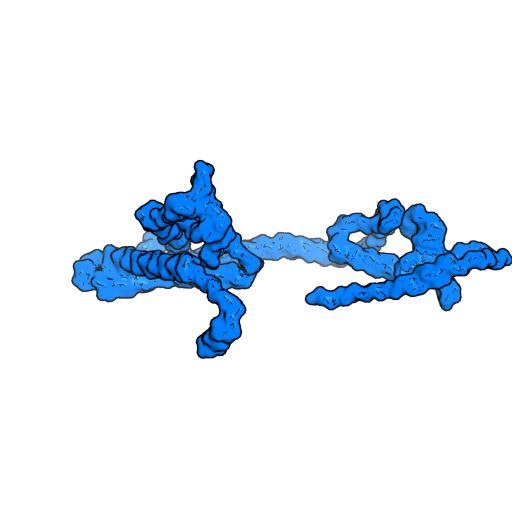180 1.00 77.12 323 ARG A CA 1
ATOM 2568 C C . ARG A 1 323 ? -29.293 19.200 -12.261 1.00 77.12 323 ARG A C 1
ATOM 2570 O O . ARG A 1 323 ? -29.502 18.945 -11.056 1.00 77.12 323 ARG A O 1
#

InterPro domains:
  IPR011016 Zinc finger, RING-CH-type [PF12906] (34-88)
  IPR011016 Zinc finger, RING-CH-type [PS51292] (26-95)
  IPR011016 Zinc finger, RING-CH-type [SM00744] (33-89)
  IPR013083 Zinc finger, RING/FYVE/PHD-type [G3DSA:3.30.40.10] (25-94)

Nearest PDB structures (foldseek):
  6epc-assembly1_Q  TM=3.240E-01  e=6.345E+00  Rattus norvegicus